Protein AF-A0A7W0CHZ2-F1 (afdb_monomer)

Solvent-accessible surface area (backbone atoms only — not comparable to full-atom values): 11638 Å² total; per-residue (Å²): 120,71,68,59,54,60,50,51,54,50,50,52,50,53,52,49,54,59,50,71,37,97,84,49,66,77,76,55,68,67,56,51,54,51,50,50,52,51,52,65,71,62,55,76,74,89,62,84,74,78,84,68,77,72,69,77,79,74,74,71,72,43,68,68,56,54,50,49,52,49,52,51,51,50,51,53,50,50,52,50,53,54,25,70,71,38,37,83,88,41,93,44,21,68,58,39,53,52,53,52,52,48,57,37,69,68,35,83,47,66,59,61,22,19,54,44,24,40,49,50,18,52,51,29,54,53,38,43,54,52,24,74,75,33,97,79,15,69,91,39,43,60,58,37,54,49,54,18,52,50,24,38,51,58,10,53,77,65,49,76,92,46,72,66,54,27,51,49,33,53,52,50,46,70,62,50,63,79,46,46,88,76,48,56,74,71,48,36,52,53,48,51,60,46,51,55,58,39,50,68,55,59,58,84,131

Nearest PDB structures (foldseek):
  4y5i-assembly1_B-2  TM=2.646E-01  e=1.449E-01  Homo sapiens
  6r6g-assembly1_AI  TM=3.485E-01  e=3.720E+00  Canis lupus familiaris
  7q83-assembly2_D  TM=3.547E-01  e=5.277E+00  Saccharomyces cerevisiae S288C
  4p3f-assembly1_A  TM=3.925E-01  e=7.120E+00  Homo sapiens
  2r17-assembly2_D  TM=3.240E-01  e=6.130E+00  Homo sapiens

Sequence (205 aa):
MRKRRAQEERLLAQLSELGAGPLGGDPDADFRARLRRQLMAARPETGDAPSAARAPVRRRASWLSQLATAGLAASMMLSAVLTYHSVPGDALYPLKRAAEDTLVRLSADPVDRAERELVSAQTRAEELNALLHSPTGGPHVSATLKDMAESTRSGISKLPRSAEIKKFAETQRNMIEPMLDQMDGDQQQQVYGYLDYIAELEAPQ

Organism: NCBI:txid1032476

InterPro domains:
  IPR043725 Domain of unknown function DUF5667 [PF18915] (86-177)

Foldseek 3Di:
DVVVVVVVVVVVVVVVVVCVDPVNDDPDPVVVVVVVVVVVVPDPPPDDDPCPPPPPPPCPVPVVVVVVVVVVVVVVVVLVVCLLPDAPPDPNVVVNVVVLVCLLVPPPDLLSNLVSLLVLLVVLLVSLVVLLVDPNSQVCNQVSLVSSLVSLCSNVVSDDQDPVLLVSLVVSCVSCVVCLVSDDPVSNVSVVVSNVVSVVSNDDD

Radius of gyration: 27.72 Å; Cα contacts (8 Å, |Δi|>4): 121; chains: 1; bounding box: 50×60×69 Å

Secondary structure (DSSP, 8-state):
-HHHHHHHHHHHHHHHHHHTSTT-PPPPHHHHHHHHHHHHHT---SS---------------HHHHHHHHHHHHHHHHHHHHHHT--TTSTTHHHHHHHHHHHHHH--SHHHHHHHHHHHHHHHHHHHHHHHTSTT-HHHHHHHHHHHHHHHHHHHTTS-S-HHHHHHHHHHHHHHGGGGGGS-HHHHHHHHHHHHHHHHHHS--

Mean predicted aligned error: 15.84 Å

pLDDT: mean 83.15, std 16.15, range [38.84, 98.31]

Structure (mmCIF, N/CA/C/O backbone):
data_AF-A0A7W0CHZ2-F1
#
_entry.id   AF-A0A7W0CHZ2-F1
#
loop_
_atom_site.group_PDB
_atom_site.id
_atom_site.type_symbol
_atom_site.label_atom_id
_atom_site.label_alt_id
_atom_site.label_comp_id
_atom_site.label_asym_id
_atom_site.label_entity_id
_atom_site.label_seq_id
_atom_site.pdbx_PDB_ins_code
_atom_site.Cartn_x
_atom_site.Cartn_y
_atom_site.Cartn_z
_atom_site.occupancy
_atom_site.B_iso_or_equiv
_atom_site.auth_seq_id
_atom_site.auth_comp_id
_atom_site.auth_asym_id
_atom_site.auth_atom_id
_atom_site.pdbx_PDB_model_num
ATOM 1 N N . MET A 1 1 ? 32.383 -23.853 -12.571 1.00 57.22 1 MET A N 1
ATOM 2 C CA . MET A 1 1 ? 32.395 -23.190 -13.900 1.00 57.22 1 MET A CA 1
ATOM 3 C C . MET A 1 1 ? 31.691 -23.966 -15.024 1.00 57.22 1 MET A C 1
ATOM 5 O O . MET A 1 1 ? 31.049 -23.320 -15.835 1.00 57.22 1 MET A O 1
ATOM 9 N N . ARG A 1 2 ? 31.726 -25.311 -15.089 1.00 60.09 2 ARG A N 1
ATOM 10 C CA . ARG A 1 2 ? 31.093 -26.088 -16.188 1.00 60.09 2 ARG A CA 1
ATOM 11 C C . ARG A 1 2 ? 29.555 -26.006 -16.273 1.00 60.09 2 ARG A C 1
ATOM 13 O O . ARG A 1 2 ? 29.018 -26.005 -17.370 1.00 60.09 2 ARG A O 1
ATOM 20 N N . LYS A 1 3 ? 28.849 -25.889 -15.139 1.00 64.00 3 LYS A N 1
ATOM 21 C CA . LYS A 1 3 ? 27.370 -25.843 -15.101 1.00 64.00 3 LYS A CA 1
ATOM 22 C C . LYS A 1 3 ? 26.768 -24.582 -15.740 1.00 64.00 3 LYS A C 1
ATOM 24 O O . LYS A 1 3 ? 25.712 -24.672 -16.344 1.00 64.00 3 LYS A O 1
ATOM 29 N N . ARG A 1 4 ? 27.459 -23.438 -15.645 1.00 67.56 4 ARG A N 1
ATOM 30 C CA . ARG A 1 4 ? 26.990 -22.145 -16.177 1.00 67.56 4 ARG A CA 1
ATOM 31 C C . ARG A 1 4 ? 26.984 -22.126 -17.710 1.00 67.56 4 ARG A C 1
ATOM 33 O O . ARG A 1 4 ? 25.986 -21.736 -18.294 1.00 67.56 4 ARG A O 1
ATOM 40 N N . ARG A 1 5 ? 28.031 -22.676 -18.341 1.00 71.69 5 ARG A N 1
ATOM 41 C CA . ARG A 1 5 ? 28.101 -22.837 -19.807 1.00 71.69 5 ARG A CA 1
ATOM 42 C C . ARG A 1 5 ? 26.989 -23.729 -20.354 1.00 71.69 5 ARG A C 1
ATOM 44 O O . ARG A 1 5 ? 26.332 -23.360 -21.312 1.00 71.69 5 ARG A O 1
ATOM 51 N N . ALA A 1 6 ? 26.713 -24.854 -19.693 1.00 73.50 6 ALA A N 1
ATOM 52 C CA . ALA A 1 6 ? 25.626 -25.747 -20.105 1.00 73.50 6 ALA A CA 1
ATOM 53 C C . ALA A 1 6 ? 24.234 -25.093 -19.978 1.00 73.50 6 ALA A C 1
ATOM 55 O O . ALA A 1 6 ? 23.300 -25.465 -20.682 1.00 73.50 6 ALA A O 1
ATOM 56 N N . GLN A 1 7 ? 24.083 -24.131 -19.065 1.00 70.81 7 GLN A N 1
ATOM 57 C CA . GLN A 1 7 ? 22.849 -23.369 -18.886 1.00 70.81 7 GLN A CA 1
ATOM 58 C C . GLN A 1 7 ? 22.704 -22.279 -19.960 1.00 70.81 7 GLN A C 1
ATOM 60 O O . GLN A 1 7 ? 21.621 -22.112 -20.510 1.00 70.81 7 GLN A O 1
ATOM 65 N N . GLU A 1 8 ? 23.803 -21.605 -20.309 1.00 73.69 8 GLU A N 1
ATOM 66 C CA . GLU A 1 8 ? 23.874 -20.641 -21.418 1.00 73.69 8 GLU A CA 1
ATOM 67 C C . GLU A 1 8 ? 23.582 -21.309 -22.769 1.00 73.69 8 GLU A C 1
ATOM 69 O O . GLU A 1 8 ? 22.777 -20.800 -23.542 1.00 73.69 8 GLU A O 1
ATOM 74 N N . GLU A 1 9 ? 24.144 -22.491 -23.029 1.00 80.62 9 GLU A N 1
ATOM 75 C CA . GLU A 1 9 ? 23.886 -23.258 -24.257 1.00 80.62 9 GLU A CA 1
ATOM 76 C C . GLU A 1 9 ? 22.412 -23.674 -24.384 1.00 80.62 9 GLU A C 1
ATOM 78 O O . GLU A 1 9 ? 21.836 -23.601 -25.469 1.00 80.62 9 GLU A O 1
ATOM 83 N N . ARG A 1 10 ? 21.764 -24.044 -23.271 1.00 76.25 10 ARG A N 1
ATOM 84 C CA . ARG A 1 10 ? 20.328 -24.372 -23.250 1.00 76.25 10 ARG A CA 1
ATOM 85 C C . ARG A 1 10 ? 19.442 -23.153 -23.490 1.00 76.25 10 ARG A C 1
ATOM 87 O O . ARG A 1 10 ? 18.455 -23.264 -24.209 1.00 76.25 10 ARG A O 1
ATOM 94 N N . LEU A 1 11 ? 19.801 -22.004 -22.919 1.00 77.81 11 LEU A N 1
ATOM 95 C CA . LEU A 1 11 ? 19.084 -20.749 -23.150 1.00 77.81 11 LEU A CA 1
ATOM 96 C C . LEU A 1 11 ? 19.210 -20.299 -24.609 1.00 77.81 11 LEU A C 1
ATOM 98 O O . LEU A 1 11 ? 18.218 -19.902 -25.212 1.00 77.81 11 LEU A O 1
ATOM 102 N N . LEU A 1 12 ? 20.398 -20.417 -25.205 1.00 79.19 12 LEU A N 1
ATOM 103 C CA . LEU A 1 12 ? 20.618 -20.103 -26.619 1.00 79.19 12 LEU A CA 1
ATOM 104 C C . LEU A 1 12 ? 19.832 -21.038 -27.548 1.00 79.19 12 LEU A C 1
ATOM 106 O O . LEU A 1 12 ? 19.260 -20.573 -28.535 1.00 79.19 12 LEU A O 1
ATOM 110 N N . ALA A 1 13 ? 19.741 -22.3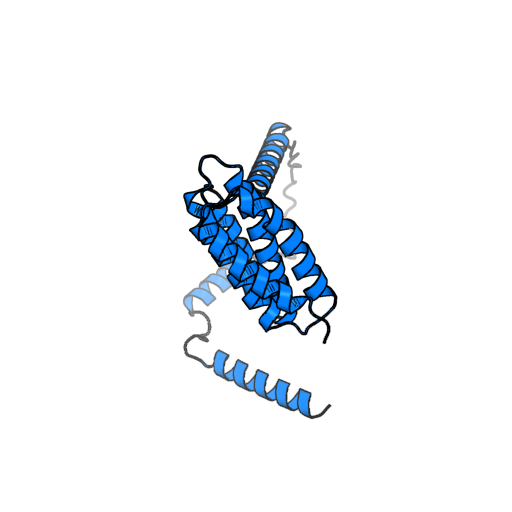27 -27.213 1.00 77.31 13 ALA A N 1
ATOM 111 C CA . ALA A 1 13 ? 18.906 -23.276 -27.944 1.00 77.31 13 ALA A CA 1
ATOM 112 C C . ALA A 1 13 ? 17.410 -22.911 -27.864 1.00 77.31 13 ALA A C 1
ATOM 114 O O . ALA A 1 13 ? 16.748 -22.847 -28.896 1.00 77.31 13 ALA A O 1
ATOM 115 N N . GLN A 1 14 ? 16.902 -22.570 -26.673 1.00 72.62 14 GLN A N 1
ATOM 116 C CA . GLN A 1 14 ? 15.510 -22.130 -26.494 1.00 72.62 14 GLN A CA 1
ATOM 117 C C . GLN A 1 14 ? 15.197 -20.816 -27.221 1.00 72.62 14 GLN A C 1
ATOM 119 O O . GLN A 1 14 ? 14.127 -20.675 -27.810 1.00 72.62 14 GLN A O 1
ATOM 124 N N . LEU A 1 15 ? 16.121 -19.851 -27.217 1.00 73.94 15 LEU A N 1
ATOM 125 C CA . LEU A 1 15 ? 15.953 -18.594 -27.956 1.00 73.94 15 LEU A CA 1
ATOM 126 C C . LEU A 1 15 ? 15.932 -18.822 -29.473 1.00 73.94 15 LEU A C 1
ATOM 128 O O . LEU A 1 15 ? 15.194 -18.146 -30.187 1.00 73.94 15 LEU A O 1
ATOM 132 N N . SER A 1 16 ? 16.703 -19.797 -29.957 1.00 70.25 16 SER A N 1
ATOM 133 C CA . SER A 1 16 ? 16.731 -20.179 -31.373 1.00 70.25 16 SER A CA 1
ATOM 134 C C . SER A 1 16 ? 15.432 -20.870 -31.804 1.00 70.25 16 SER A C 1
ATOM 136 O O . SER A 1 16 ? 14.924 -20.585 -32.885 1.00 70.25 16 SER A O 1
ATOM 138 N N . GLU A 1 17 ? 14.848 -21.715 -30.947 1.00 65.81 17 GLU A N 1
ATOM 139 C CA . GLU A 1 17 ? 13.519 -22.306 -31.172 1.00 65.81 17 GLU A CA 1
ATOM 140 C C . GLU A 1 17 ? 12.404 -21.253 -31.180 1.00 65.81 17 GLU A C 1
ATOM 142 O O . GLU A 1 17 ? 11.508 -21.310 -32.021 1.00 65.81 17 GLU A O 1
ATOM 147 N N . LEU A 1 18 ? 12.478 -20.252 -30.296 1.00 64.19 18 LEU A N 1
ATOM 148 C CA . LEU A 1 18 ? 11.526 -19.136 -30.273 1.00 64.19 18 LEU A CA 1
ATOM 149 C C . LEU A 1 18 ? 11.639 -18.251 -31.523 1.00 64.19 18 LEU A C 1
ATOM 151 O O . LEU A 1 18 ? 10.620 -17.812 -32.053 1.00 64.19 18 LEU A O 1
ATOM 155 N N . GLY A 1 19 ? 12.859 -18.023 -32.019 1.00 62.66 19 GLY A N 1
ATOM 156 C CA . GLY A 1 19 ? 13.104 -17.298 -33.269 1.00 62.66 19 GLY A CA 1
ATOM 157 C C . GLY A 1 19 ? 12.661 -18.059 -34.524 1.00 62.66 19 GLY A C 1
ATOM 158 O O . GLY A 1 19 ? 12.336 -17.432 -35.526 1.00 62.66 19 GLY A O 1
ATOM 159 N N . ALA A 1 20 ? 12.606 -19.392 -34.462 1.00 59.62 20 ALA A N 1
ATOM 160 C CA . ALA A 1 20 ? 12.161 -20.260 -35.555 1.00 59.62 20 ALA A CA 1
ATOM 161 C C . ALA A 1 20 ? 10.636 -20.504 -35.578 1.00 59.62 20 ALA A C 1
ATOM 163 O O . ALA A 1 20 ? 10.132 -21.180 -36.477 1.00 59.62 20 ALA A O 1
ATOM 164 N N . GLY A 1 21 ? 9.893 -19.974 -34.599 1.00 55.38 21 GLY A N 1
ATOM 165 C CA . GLY A 1 21 ? 8.436 -20.069 -34.555 1.00 55.38 21 GLY A CA 1
ATOM 166 C C . GLY A 1 21 ? 7.739 -19.199 -35.618 1.00 55.38 21 GLY A C 1
ATOM 167 O O . GLY A 1 21 ? 8.340 -18.265 -36.148 1.00 55.38 21 GLY A O 1
ATOM 168 N N . PRO A 1 22 ? 6.436 -19.415 -35.894 1.00 50.41 22 PRO A N 1
ATOM 169 C CA . PRO A 1 22 ? 5.676 -18.714 -36.947 1.00 50.41 22 PRO A CA 1
ATOM 170 C C . PRO A 1 22 ? 5.541 -17.190 -36.760 1.00 50.41 22 PRO A C 1
ATOM 172 O O . PRO A 1 22 ? 4.965 -16.510 -37.603 1.00 50.41 22 PRO A O 1
ATOM 175 N N . LEU A 1 23 ? 6.039 -16.661 -35.641 1.00 55.75 23 LEU A N 1
ATOM 176 C CA . LEU A 1 23 ? 6.065 -15.241 -35.294 1.00 55.75 23 LEU A CA 1
ATOM 177 C C . LEU A 1 23 ? 7.413 -14.572 -35.641 1.00 55.75 23 LEU A C 1
ATOM 179 O O . LEU A 1 23 ? 7.530 -13.356 -35.523 1.00 55.75 23 LEU A O 1
ATOM 183 N N . GLY A 1 24 ? 8.412 -15.348 -36.081 1.00 55.00 24 GLY A N 1
ATOM 184 C CA . GLY A 1 24 ? 9.750 -14.908 -36.494 1.00 55.00 24 GLY A CA 1
ATOM 185 C C . GLY A 1 24 ? 9.912 -14.790 -38.012 1.00 55.00 24 GLY A C 1
ATOM 186 O O . GLY A 1 24 ? 10.906 -15.244 -38.572 1.00 55.00 24 GLY A O 1
ATOM 187 N N . GLY A 1 25 ? 8.918 -14.228 -38.701 1.00 62.56 25 GLY A N 1
ATOM 188 C CA . GLY A 1 25 ? 9.030 -13.911 -40.125 1.00 62.56 25 GLY A CA 1
ATOM 189 C C . GLY A 1 25 ? 9.848 -12.638 -40.339 1.00 62.56 25 GLY A C 1
ATOM 190 O O . GLY A 1 25 ? 9.591 -11.621 -39.695 1.00 62.56 25 GLY A O 1
ATOM 191 N N . ASP A 1 26 ? 10.815 -12.682 -41.257 1.00 67.19 26 ASP A N 1
ATOM 192 C CA . ASP A 1 26 ? 11.492 -11.480 -41.754 1.00 67.19 26 ASP A CA 1
ATOM 193 C C . ASP A 1 26 ? 10.414 -10.474 -42.221 1.00 67.19 26 ASP A C 1
ATOM 195 O O . ASP A 1 26 ? 9.442 -10.905 -42.854 1.00 67.19 26 ASP A O 1
ATOM 199 N N . PRO A 1 27 ? 10.511 -9.163 -41.913 1.00 73.69 27 PRO A N 1
ATOM 200 C CA . PRO A 1 27 ? 9.451 -8.210 -42.224 1.00 73.69 27 PRO A CA 1
ATOM 201 C C . PRO A 1 27 ? 9.029 -8.296 -43.687 1.00 73.69 27 PRO A C 1
ATOM 203 O O . PRO A 1 27 ? 9.875 -8.511 -44.559 1.00 73.69 27 PRO A O 1
ATOM 206 N N . ASP A 1 28 ? 7.739 -8.108 -43.959 1.00 78.94 28 ASP A N 1
ATOM 207 C CA . ASP A 1 28 ? 7.182 -8.218 -45.308 1.00 78.94 28 ASP A CA 1
ATOM 208 C C . ASP A 1 28 ? 7.998 -7.412 -46.344 1.00 78.94 28 ASP A C 1
ATOM 210 O O . ASP A 1 28 ? 8.531 -6.331 -46.060 1.00 78.94 28 ASP A O 1
ATOM 214 N N . ALA A 1 29 ? 8.123 -7.949 -47.559 1.00 80.12 29 ALA A N 1
ATOM 215 C CA . ALA A 1 29 ? 8.970 -7.396 -48.612 1.00 80.12 29 ALA A CA 1
ATOM 216 C C . ALA A 1 29 ? 8.602 -5.945 -48.945 1.00 80.12 29 ALA A C 1
ATOM 218 O O . ALA A 1 29 ? 9.494 -5.112 -49.139 1.00 80.12 29 ALA A O 1
ATOM 219 N N . ASP A 1 30 ? 7.311 -5.616 -48.908 1.00 75.38 30 ASP A N 1
ATOM 220 C CA . ASP A 1 30 ? 6.829 -4.259 -49.141 1.00 75.38 30 ASP A CA 1
ATOM 221 C C . ASP A 1 30 ? 7.202 -3.308 -48.003 1.00 75.38 30 ASP A C 1
ATOM 223 O O . ASP A 1 30 ? 7.542 -2.143 -48.238 1.00 75.38 30 ASP A O 1
ATOM 227 N N . PHE A 1 31 ? 7.189 -3.793 -46.759 1.00 77.75 31 PHE A N 1
ATOM 228 C CA . PHE A 1 31 ? 7.672 -3.030 -45.614 1.00 77.75 31 PHE A CA 1
ATOM 229 C C . PHE A 1 31 ? 9.169 -2.740 -45.745 1.00 77.75 31 PHE A C 1
ATOM 231 O O . PHE A 1 31 ? 9.578 -1.583 -45.627 1.00 77.75 31 PHE A O 1
ATOM 238 N N . ARG A 1 32 ? 9.979 -3.749 -46.091 1.00 86.88 32 ARG A N 1
ATOM 239 C CA . ARG A 1 32 ? 11.420 -3.571 -46.338 1.00 86.88 32 ARG A CA 1
ATOM 240 C C . ARG A 1 32 ? 11.683 -2.593 -47.485 1.00 86.88 32 ARG A C 1
ATOM 242 O O . ARG A 1 32 ? 12.561 -1.740 -47.370 1.00 86.88 32 ARG A O 1
ATOM 249 N N . ALA A 1 33 ? 10.903 -2.653 -48.564 1.00 85.44 33 ALA A N 1
ATOM 250 C CA . ALA A 1 33 ? 11.021 -1.733 -49.695 1.00 85.44 33 ALA A CA 1
ATOM 251 C C . ALA A 1 33 ? 10.641 -0.287 -49.326 1.00 85.44 33 ALA A C 1
ATOM 253 O O . ALA A 1 33 ? 11.291 0.665 -49.772 1.00 85.44 33 ALA A O 1
ATOM 254 N N . ARG A 1 34 ? 9.608 -0.093 -48.494 1.00 87.12 34 ARG A N 1
ATOM 255 C CA . ARG A 1 34 ? 9.238 1.225 -47.945 1.00 87.12 34 ARG A CA 1
ATOM 256 C C . ARG A 1 34 ? 10.322 1.775 -47.020 1.00 87.12 34 ARG A C 1
ATOM 258 O O . ARG A 1 34 ? 10.738 2.916 -47.205 1.00 87.12 34 ARG A O 1
ATOM 265 N N . LEU A 1 35 ? 10.823 0.961 -46.094 1.00 81.38 35 LEU A N 1
ATOM 266 C CA . LEU A 1 35 ? 11.870 1.357 -45.153 1.00 81.38 35 LEU A CA 1
ATOM 267 C C . LEU A 1 35 ? 13.178 1.685 -45.877 1.00 81.38 35 LEU A C 1
ATOM 269 O O . LEU A 1 35 ? 13.799 2.705 -45.599 1.00 81.38 35 LEU A O 1
ATOM 273 N N . ARG A 1 36 ? 13.564 0.882 -46.875 1.00 85.88 36 ARG A N 1
ATOM 274 C CA . ARG A 1 36 ? 14.738 1.159 -47.710 1.00 85.88 36 ARG A CA 1
ATOM 275 C C . ARG A 1 36 ? 14.603 2.491 -48.441 1.00 85.88 36 ARG A C 1
ATOM 277 O O . ARG A 1 36 ? 15.564 3.249 -48.469 1.00 85.88 36 ARG A O 1
ATOM 284 N N . ARG A 1 37 ? 13.424 2.809 -48.991 1.00 88.50 37 ARG A N 1
ATOM 285 C CA . ARG A 1 37 ? 13.170 4.127 -49.600 1.00 88.50 37 ARG A CA 1
ATOM 286 C C . ARG A 1 37 ? 13.288 5.255 -48.584 1.00 88.50 37 ARG A C 1
ATOM 288 O O . ARG A 1 37 ? 13.928 6.250 -48.891 1.00 88.50 37 ARG A O 1
ATOM 295 N N . GLN A 1 38 ? 12.726 5.094 -47.388 1.00 79.88 38 GLN A N 1
ATOM 296 C CA . GLN A 1 38 ? 12.818 6.106 -46.332 1.00 79.88 38 GLN A CA 1
ATOM 297 C C . GLN A 1 38 ? 14.259 6.319 -45.861 1.00 79.88 38 GLN A C 1
ATOM 299 O O . GLN A 1 38 ? 14.677 7.460 -45.732 1.00 79.88 38 GLN A O 1
ATOM 304 N N . LEU A 1 39 ? 15.041 5.255 -45.675 1.00 80.00 39 LEU A N 1
ATOM 305 C CA . LEU A 1 39 ? 16.442 5.347 -45.252 1.00 80.00 39 LEU A CA 1
ATOM 306 C C . LEU A 1 39 ? 17.354 5.905 -46.349 1.00 80.00 39 LEU A C 1
ATOM 308 O O . LEU A 1 39 ? 18.266 6.669 -46.052 1.00 80.00 39 LEU A O 1
ATOM 312 N N . MET A 1 40 ? 17.095 5.564 -47.614 1.00 80.75 40 MET A N 1
ATOM 313 C CA . MET A 1 40 ? 17.824 6.141 -48.748 1.00 80.75 40 MET A CA 1
ATOM 314 C C . MET A 1 40 ? 17.452 7.611 -48.972 1.00 80.75 40 MET A C 1
ATOM 316 O O . MET A 1 40 ? 18.322 8.400 -49.315 1.00 80.75 40 MET A O 1
ATOM 320 N N . ALA A 1 41 ? 16.194 7.993 -48.728 1.00 75.56 41 ALA A N 1
ATOM 321 C CA . ALA A 1 41 ? 15.752 9.388 -48.759 1.00 75.56 41 ALA A CA 1
ATOM 322 C C . ALA A 1 41 ? 16.249 10.198 -47.549 1.00 75.56 41 ALA A C 1
ATOM 324 O O . ALA A 1 41 ? 16.442 11.403 -47.654 1.00 75.56 41 ALA A O 1
ATOM 325 N N . ALA A 1 42 ? 16.457 9.541 -46.407 1.00 63.91 42 ALA A N 1
ATOM 326 C CA . ALA A 1 42 ? 16.941 10.146 -45.171 1.00 63.91 42 ALA A CA 1
ATOM 327 C C . ALA A 1 42 ? 18.468 10.094 -45.029 1.00 63.91 42 ALA A C 1
ATOM 329 O O . ALA A 1 42 ? 18.975 10.351 -43.936 1.00 63.91 42 ALA A O 1
ATOM 330 N N . ARG A 1 43 ? 19.214 9.764 -46.093 1.00 55.59 43 ARG A N 1
ATOM 331 C CA . ARG A 1 43 ? 20.673 9.833 -46.049 1.00 55.59 43 ARG A CA 1
ATOM 332 C C . ARG A 1 43 ? 21.070 11.289 -45.7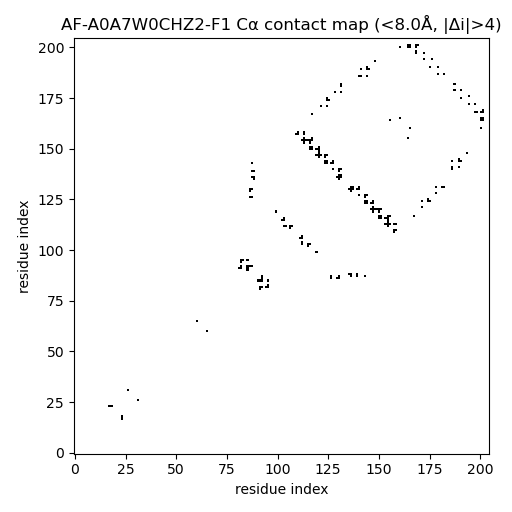67 1.00 55.59 43 ARG A C 1
ATOM 334 O O . ARG A 1 43 ? 20.756 12.154 -46.582 1.00 55.59 43 ARG A O 1
ATOM 341 N N . PRO A 1 44 ? 21.746 11.596 -44.645 1.00 52.72 44 PRO A N 1
ATOM 342 C CA . PRO A 1 44 ? 22.401 12.882 -44.533 1.00 52.72 44 PRO A CA 1
ATOM 343 C C . PRO A 1 44 ? 23.519 12.881 -45.573 1.00 52.72 44 PRO A C 1
ATOM 345 O O . PRO A 1 44 ? 24.422 12.044 -45.527 1.00 52.72 44 PRO A O 1
ATOM 348 N N . GLU A 1 45 ? 23.422 13.789 -46.536 1.00 48.25 45 GLU A N 1
ATOM 349 C CA . GLU A 1 45 ? 24.532 14.165 -47.400 1.00 48.25 45 GLU A CA 1
ATOM 350 C C . GLU A 1 45 ? 25.711 14.569 -46.498 1.00 48.25 45 GLU A C 1
ATOM 352 O O . GLU A 1 45 ? 25.779 15.676 -45.964 1.00 48.25 45 GLU A O 1
ATOM 357 N N . THR A 1 46 ? 26.646 13.649 -46.267 1.00 53.84 46 THR A N 1
ATOM 358 C CA . THR A 1 46 ? 28.014 14.004 -45.895 1.00 53.84 46 THR A CA 1
ATOM 359 C C . THR A 1 46 ? 28.672 14.554 -47.153 1.00 53.84 46 THR A C 1
ATOM 361 O O . THR A 1 46 ? 29.343 13.822 -47.877 1.00 53.84 46 THR A O 1
ATOM 364 N N . GLY A 1 47 ? 28.399 15.822 -47.442 1.00 43.53 47 GLY A N 1
ATOM 365 C CA . GLY A 1 47 ? 28.907 16.536 -48.607 1.00 43.53 47 GLY A CA 1
ATOM 366 C C . GLY A 1 47 ? 28.167 17.856 -48.781 1.00 43.53 47 GLY A C 1
ATOM 367 O O . GLY A 1 47 ? 26.990 17.845 -49.115 1.00 43.53 47 GLY A O 1
ATOM 368 N N . ASP A 1 48 ? 28.859 18.956 -48.475 1.00 49.06 48 ASP A N 1
ATOM 369 C CA . ASP A 1 48 ? 28.514 20.362 -48.729 1.00 49.06 48 ASP A CA 1
ATOM 370 C C . ASP A 1 48 ? 27.033 20.681 -48.983 1.00 49.06 48 ASP A C 1
ATOM 372 O O . ASP A 1 48 ? 26.536 20.712 -50.111 1.00 49.06 48 ASP A O 1
ATOM 376 N N . ALA A 1 49 ? 26.331 21.030 -47.904 1.00 41.50 49 ALA A N 1
ATOM 377 C CA . ALA A 1 49 ? 25.082 21.757 -48.036 1.00 41.50 49 ALA A CA 1
ATOM 378 C C . ALA A 1 49 ? 25.373 23.126 -48.683 1.00 41.50 49 ALA A C 1
ATOM 380 O O . ALA A 1 49 ? 26.295 23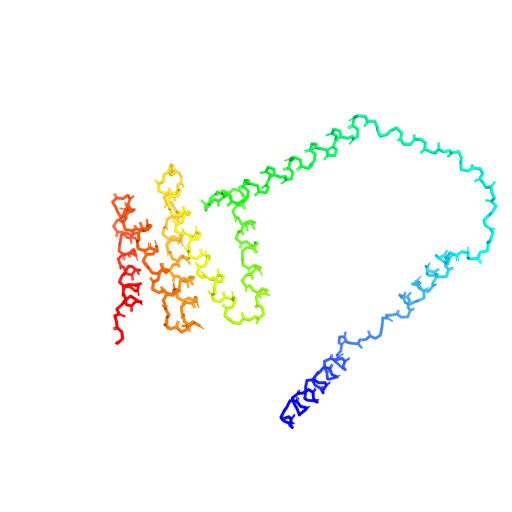.817 -48.231 1.00 41.50 49 ALA A O 1
ATOM 381 N N . PRO A 1 50 ? 24.579 23.585 -49.671 1.00 38.84 50 PRO A N 1
ATOM 382 C CA . PRO A 1 50 ? 24.612 24.986 -50.048 1.00 38.84 50 PRO A CA 1
ATOM 383 C C . PRO A 1 50 ? 24.376 25.795 -48.777 1.00 38.84 50 PRO A C 1
ATOM 385 O O . PRO A 1 50 ? 23.468 25.490 -47.996 1.00 38.84 50 PRO A O 1
ATOM 388 N N . SER A 1 51 ? 25.217 26.805 -48.564 1.00 47.22 51 SER A N 1
ATOM 389 C CA . SER A 1 51 ? 25.016 27.840 -47.557 1.00 47.22 51 SER A CA 1
ATOM 390 C C . SER A 1 51 ? 23.727 28.594 -47.894 1.00 47.22 51 SER A C 1
ATOM 392 O O . SER A 1 51 ? 23.729 29.715 -48.393 1.00 47.22 51 SER A O 1
ATOM 394 N N . ALA A 1 52 ? 22.582 27.959 -47.642 1.00 45.16 52 ALA A N 1
ATOM 395 C CA . ALA A 1 52 ? 21.385 28.660 -47.268 1.00 45.16 52 ALA A CA 1
ATOM 396 C C . ALA A 1 52 ? 21.791 29.343 -45.977 1.00 45.16 52 ALA A C 1
ATOM 398 O O . ALA A 1 52 ? 21.923 28.686 -44.940 1.00 45.16 52 ALA A O 1
ATOM 399 N N . ALA A 1 53 ? 22.088 30.637 -46.081 1.00 48.94 53 ALA A N 1
ATOM 400 C CA . ALA A 1 53 ? 22.215 31.514 -44.944 1.00 48.94 53 ALA A CA 1
ATOM 401 C C . ALA A 1 53 ? 21.077 31.149 -43.991 1.00 48.94 53 ALA A C 1
ATOM 403 O O . ALA A 1 53 ? 19.910 31.459 -44.240 1.00 48.94 53 ALA A O 1
ATOM 404 N N . ARG A 1 54 ? 21.408 30.404 -42.929 1.00 45.72 54 ARG A N 1
ATOM 405 C CA . ARG A 1 54 ? 20.514 30.215 -41.803 1.00 45.72 54 ARG A CA 1
ATOM 406 C C . ARG A 1 54 ? 20.386 31.616 -41.253 1.00 45.72 54 ARG A C 1
ATOM 408 O O . ARG A 1 54 ? 21.215 32.050 -40.456 1.00 45.72 54 ARG A O 1
ATOM 415 N N . ALA A 1 55 ? 19.363 32.335 -41.710 1.00 49.25 55 ALA A N 1
ATOM 416 C CA . ALA A 1 55 ? 18.811 33.412 -40.927 1.00 49.25 55 ALA A CA 1
ATOM 417 C C . ALA A 1 55 ? 18.679 32.812 -39.525 1.00 49.25 55 ALA A C 1
ATOM 419 O O . ALA A 1 55 ? 18.070 31.741 -39.394 1.00 49.25 55 ALA A O 1
ATOM 420 N N . PRO A 1 56 ? 19.347 33.378 -38.505 1.00 44.78 56 PRO A N 1
ATOM 421 C CA . PRO A 1 56 ? 19.244 32.829 -37.176 1.00 44.78 56 PRO A CA 1
ATOM 422 C C . PRO A 1 56 ? 17.760 32.877 -36.860 1.00 44.78 56 PRO A C 1
ATOM 424 O O . PRO A 1 56 ? 17.188 33.963 -36.734 1.00 44.78 56 PRO A O 1
ATOM 427 N N . VAL A 1 57 ? 17.117 31.710 -36.778 1.00 51.00 57 VAL A N 1
ATOM 428 C CA . VAL A 1 57 ? 15.807 31.609 -36.156 1.00 51.00 57 VAL A CA 1
ATOM 429 C C . VAL A 1 57 ? 16.103 31.949 -34.711 1.00 51.00 57 VAL A C 1
ATOM 431 O O . VAL A 1 57 ? 16.428 31.084 -33.899 1.00 51.00 57 VAL A O 1
ATOM 434 N N . ARG A 1 58 ? 16.089 33.250 -34.411 1.00 50.78 58 ARG A N 1
ATOM 435 C CA . ARG A 1 58 ? 16.015 33.769 -33.065 1.00 50.78 58 ARG A CA 1
ATOM 436 C C . ARG A 1 58 ? 14.694 33.222 -32.570 1.00 50.78 58 ARG A C 1
ATOM 438 O O . ARG A 1 58 ? 13.657 33.862 -32.718 1.00 50.78 58 ARG A O 1
ATOM 445 N N . ARG A 1 59 ? 14.725 32.011 -32.011 1.00 54.72 59 ARG A N 1
ATOM 446 C CA . ARG A 1 59 ? 13.699 31.546 -31.098 1.00 54.72 59 ARG A CA 1
ATOM 447 C C . ARG A 1 59 ? 13.815 32.496 -29.920 1.00 54.72 59 ARG A C 1
ATOM 449 O O . ARG A 1 59 ? 14.481 32.213 -28.932 1.00 54.72 59 ARG A O 1
AT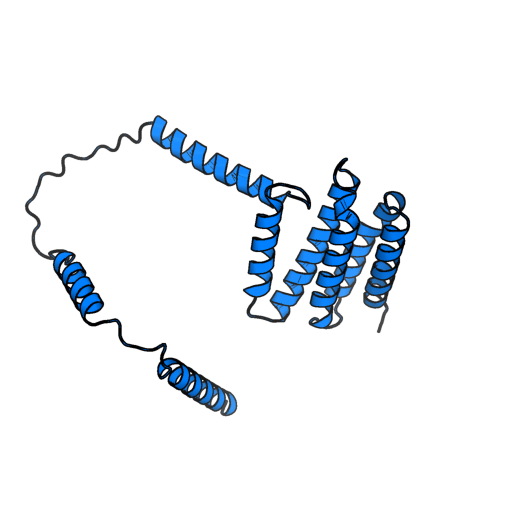OM 456 N N . ARG A 1 60 ? 13.202 33.673 -30.057 1.00 53.12 60 ARG A N 1
ATOM 457 C CA . ARG A 1 60 ? 12.641 34.374 -28.920 1.00 53.12 60 ARG A CA 1
ATOM 458 C C . ARG A 1 60 ? 11.653 33.358 -28.381 1.00 53.12 60 ARG A C 1
ATOM 460 O O . ARG A 1 60 ? 10.541 33.268 -28.890 1.00 53.12 60 ARG A O 1
ATOM 467 N N . ALA A 1 61 ? 12.124 32.491 -27.483 1.00 56.66 61 ALA A N 1
ATOM 468 C CA . ALA A 1 61 ? 11.252 31.702 -26.645 1.00 56.66 61 ALA A CA 1
ATOM 469 C C . ALA A 1 61 ? 10.384 32.756 -25.979 1.00 56.66 61 ALA A C 1
ATOM 471 O O . ALA A 1 61 ? 10.842 33.513 -25.124 1.00 56.66 61 ALA A O 1
ATOM 472 N N . SER A 1 62 ? 9.193 32.940 -26.542 1.00 65.88 62 SER A N 1
ATOM 473 C CA . SER A 1 62 ? 8.254 33.914 -26.042 1.00 65.88 62 SER A CA 1
ATOM 474 C C . SER A 1 62 ? 8.027 33.510 -24.597 1.00 65.88 62 SER A C 1
ATOM 476 O O . SER A 1 62 ? 7.828 32.325 -24.327 1.00 65.88 62 SER A O 1
ATOM 478 N N . TRP A 1 63 ? 8.099 34.448 -23.667 1.00 69.44 63 TRP A N 1
ATOM 479 C CA . TRP A 1 63 ? 7.689 34.234 -22.282 1.00 69.44 63 TRP A CA 1
ATOM 480 C C . TRP A 1 63 ? 6.374 33.427 -22.192 1.00 69.44 63 TRP A C 1
ATOM 482 O O . TRP A 1 63 ? 6.271 32.525 -21.374 1.00 69.44 63 TRP A O 1
ATOM 492 N N . LEU A 1 64 ? 5.448 33.615 -23.144 1.00 68.62 64 LEU A N 1
ATOM 493 C CA . LEU A 1 64 ? 4.231 32.811 -23.327 1.00 68.62 64 LEU A CA 1
ATOM 494 C C . LEU A 1 64 ? 4.492 31.310 -23.568 1.00 68.62 64 LEU A C 1
ATOM 496 O O . LEU A 1 64 ? 3.793 30.473 -23.014 1.00 68.62 64 LEU A O 1
ATOM 500 N N . SER A 1 65 ? 5.499 30.947 -24.367 1.00 72.94 65 SER A N 1
ATOM 501 C CA . SER A 1 65 ? 5.898 29.546 -24.596 1.00 72.94 65 SER A CA 1
ATOM 502 C C . SER A 1 65 ? 6.576 28.918 -23.376 1.00 72.94 65 SER A C 1
ATOM 504 O O . SER A 1 65 ? 6.343 27.751 -23.086 1.00 72.94 65 SER A O 1
ATOM 506 N N . GLN A 1 66 ? 7.360 29.694 -22.620 1.00 74.81 66 GLN A N 1
ATOM 507 C CA . GLN A 1 66 ? 7.934 29.234 -21.352 1.00 74.81 66 GLN A CA 1
ATOM 508 C C . GLN A 1 66 ? 6.847 29.044 -20.286 1.00 74.81 66 GLN A C 1
ATOM 510 O O . GLN A 1 66 ? 6.861 28.035 -19.590 1.00 74.81 66 GLN A O 1
ATOM 515 N N . LEU A 1 67 ? 5.868 29.953 -20.219 1.00 79.38 67 LEU A N 1
ATOM 516 C CA . LEU A 1 67 ? 4.692 29.834 -19.355 1.00 79.38 67 LEU A CA 1
ATOM 517 C C . LEU A 1 67 ? 3.805 28.646 -19.745 1.00 79.38 67 LEU A C 1
ATOM 519 O O . LEU A 1 67 ? 3.326 27.945 -18.861 1.00 79.38 67 LEU A O 1
ATOM 523 N N . ALA A 1 68 ? 3.623 28.371 -21.040 1.00 80.69 68 ALA A N 1
ATOM 524 C CA . ALA A 1 68 ? 2.864 27.209 -21.505 1.00 80.69 68 ALA A CA 1
ATOM 525 C C . ALA A 1 68 ? 3.539 25.887 -21.104 1.00 80.69 68 ALA A C 1
ATOM 527 O O . ALA A 1 68 ? 2.885 25.004 -20.553 1.00 80.69 68 ALA A O 1
ATOM 528 N N . THR A 1 69 ? 4.854 25.761 -21.315 1.00 79.25 69 THR A N 1
ATOM 529 C CA . THR A 1 69 ? 5.610 24.572 -20.893 1.00 79.25 69 THR A CA 1
ATOM 530 C C . THR A 1 69 ? 5.640 24.432 -19.372 1.00 79.25 69 THR A C 1
ATOM 532 O O . THR A 1 69 ? 5.453 23.331 -18.864 1.00 79.25 69 THR A O 1
ATOM 535 N N . ALA A 1 70 ? 5.831 25.531 -18.634 1.00 81.19 70 ALA A N 1
ATOM 536 C CA . ALA A 1 70 ? 5.793 25.521 -17.173 1.00 81.19 70 ALA A CA 1
ATOM 537 C C . ALA A 1 70 ? 4.403 25.140 -16.642 1.00 81.19 70 ALA A C 1
ATOM 539 O O . ALA A 1 70 ? 4.307 24.338 -15.720 1.00 81.19 70 ALA A O 1
ATOM 540 N N . GLY A 1 71 ? 3.332 25.652 -17.254 1.00 82.31 71 GLY A N 1
ATOM 541 C CA . GLY A 1 71 ? 1.956 25.300 -16.910 1.00 82.31 71 GLY A CA 1
ATOM 542 C C . GLY A 1 71 ? 1.646 23.826 -17.170 1.00 82.31 71 GLY A C 1
ATOM 543 O O . GLY A 1 71 ? 1.013 23.182 -16.340 1.00 82.31 71 GLY A O 1
ATOM 544 N N . LEU A 1 72 ? 2.148 23.270 -18.275 1.00 85.12 72 LEU A N 1
ATOM 545 C CA . LEU A 1 72 ? 2.001 21.850 -18.592 1.00 85.12 72 LEU A CA 1
ATOM 546 C C . LEU A 1 72 ? 2.821 20.960 -17.645 1.00 85.12 72 LEU A C 1
ATOM 548 O O . LEU A 1 72 ? 2.327 19.944 -17.170 1.00 85.12 72 LEU A O 1
ATOM 552 N N . ALA A 1 73 ? 4.048 21.355 -17.306 1.00 77.38 73 ALA A N 1
ATOM 553 C CA . ALA A 1 73 ? 4.845 20.646 -16.307 1.00 77.38 73 ALA A CA 1
ATOM 554 C C . ALA A 1 73 ? 4.178 20.688 -14.921 1.00 77.38 73 ALA A C 1
ATOM 556 O O . ALA A 1 73 ? 4.096 19.664 -14.245 1.00 77.38 73 ALA A O 1
ATOM 557 N N . ALA A 1 74 ? 3.645 21.846 -14.522 1.00 76.75 74 ALA A N 1
ATOM 558 C CA . ALA A 1 74 ? 2.922 22.004 -13.267 1.00 76.75 74 ALA A CA 1
ATOM 559 C C . ALA A 1 74 ? 1.645 21.153 -13.235 1.00 76.75 74 ALA A C 1
ATOM 561 O O . ALA A 1 74 ? 1.393 20.494 -12.231 1.00 76.75 74 ALA A O 1
ATOM 562 N N . SER A 1 75 ? 0.868 21.102 -14.323 1.00 69.75 75 SER A N 1
ATOM 563 C CA . SER A 1 75 ? -0.342 20.272 -14.384 1.00 69.75 75 SER A CA 1
ATOM 564 C C . SER A 1 75 ? -0.024 18.776 -14.342 1.00 69.75 75 SER A C 1
ATOM 566 O O . SER A 1 75 ? -0.710 18.029 -13.642 1.00 69.75 75 SER A O 1
ATOM 568 N N . MET A 1 76 ? 1.046 18.334 -15.012 1.00 75.06 76 MET A N 1
ATOM 569 C CA . MET A 1 76 ? 1.539 16.957 -14.913 1.00 75.06 76 MET A CA 1
ATOM 570 C C . MET A 1 76 ? 1.985 16.621 -13.488 1.00 75.06 76 MET A C 1
ATOM 572 O O . MET A 1 76 ? 1.630 15.564 -12.971 1.00 75.06 76 MET A O 1
ATOM 576 N N . MET A 1 77 ? 2.714 17.526 -12.833 1.00 72.25 77 MET A N 1
ATOM 577 C CA . MET A 1 77 ? 3.181 17.332 -11.460 1.00 72.25 77 MET A CA 1
ATOM 578 C C . MET A 1 77 ? 2.010 17.269 -10.472 1.00 72.25 77 MET A C 1
ATOM 580 O O . MET A 1 77 ? 1.970 16.376 -9.630 1.00 72.25 77 MET A O 1
ATOM 584 N N . LEU A 1 78 ? 1.014 18.147 -10.624 1.00 66.44 78 LEU A N 1
ATOM 585 C CA . LEU A 1 78 ? -0.197 18.133 -9.802 1.00 66.44 78 LEU A CA 1
ATOM 586 C C . LEU A 1 78 ? -0.984 16.831 -9.991 1.00 66.44 78 LEU A C 1
ATOM 588 O O . LEU A 1 78 ? -1.395 16.211 -9.015 1.00 66.44 78 LEU A O 1
ATOM 592 N N . SER A 1 79 ? -1.131 16.382 -11.241 1.00 64.31 79 SER A N 1
ATOM 593 C CA . SER A 1 79 ? -1.804 15.120 -11.573 1.00 64.31 79 SER A CA 1
ATOM 594 C C . SER A 1 79 ? -1.076 13.914 -10.972 1.00 64.31 79 SER A C 1
ATOM 596 O O . SER A 1 79 ? -1.722 12.997 -10.469 1.00 64.31 79 SER A O 1
ATOM 598 N N . ALA A 1 80 ? 0.260 13.924 -10.968 1.00 66.44 80 ALA A N 1
ATOM 599 C CA . ALA A 1 80 ? 1.065 12.880 -10.340 1.00 66.44 80 ALA A CA 1
ATOM 600 C C . ALA A 1 80 ? 0.877 12.849 -8.814 1.00 66.44 80 ALA A C 1
ATOM 602 O O . ALA A 1 80 ? 0.677 11.775 -8.254 1.00 66.44 80 ALA A O 1
ATOM 603 N N . VAL A 1 81 ? 0.866 14.011 -8.150 1.00 67.88 81 VAL A N 1
ATOM 604 C CA . VAL A 1 81 ? 0.626 14.114 -6.697 1.00 67.88 81 VAL A CA 1
ATOM 605 C C . VAL A 1 81 ? -0.786 13.644 -6.331 1.00 67.88 81 VAL A C 1
ATOM 607 O O . VAL A 1 81 ? -0.948 12.855 -5.403 1.00 67.88 81 VAL A O 1
ATOM 610 N N . LEU A 1 82 ? -1.801 14.067 -7.090 1.00 70.88 82 LEU A N 1
ATOM 611 C CA . LEU A 1 82 ? -3.188 13.623 -6.912 1.00 70.88 82 LEU A CA 1
ATOM 612 C C . LEU A 1 82 ? -3.335 12.110 -7.120 1.00 70.88 82 LEU A C 1
ATOM 614 O O . LEU A 1 82 ? -4.052 11.452 -6.375 1.00 70.88 82 LEU A O 1
ATOM 618 N N . THR A 1 83 ? -2.626 11.542 -8.098 1.00 72.44 83 THR A N 1
ATOM 619 C CA . THR A 1 83 ? -2.611 10.088 -8.317 1.00 72.44 83 THR A CA 1
ATOM 620 C C . THR A 1 83 ? -1.937 9.366 -7.152 1.00 72.44 83 THR A C 1
ATOM 622 O O . THR A 1 83 ? -2.442 8.346 -6.695 1.00 72.44 83 THR A O 1
ATOM 625 N N . TYR A 1 84 ? -0.829 9.897 -6.630 1.00 74.44 84 TYR A N 1
ATOM 626 C CA . TYR A 1 84 ? -0.078 9.276 -5.538 1.00 74.44 84 TYR A CA 1
ATOM 627 C C . TYR A 1 84 ? -0.902 9.160 -4.247 1.00 74.44 84 TYR A C 1
ATOM 629 O O . TYR A 1 84 ? -0.915 8.105 -3.614 1.00 74.44 84 TYR A O 1
ATOM 637 N N . HIS A 1 85 ? -1.643 10.214 -3.898 1.00 82.88 85 HIS A N 1
ATOM 638 C CA . HIS A 1 85 ? -2.502 10.239 -2.709 1.00 82.88 85 HIS A CA 1
ATOM 639 C C . HIS A 1 85 ? -3.907 9.677 -2.929 1.00 82.88 85 HIS A C 1
ATOM 641 O O . HIS A 1 85 ? -4.693 9.662 -1.987 1.00 82.88 85 HIS A O 1
ATOM 647 N N . SER A 1 86 ? -4.228 9.217 -4.141 1.00 90.12 86 SER A N 1
ATOM 648 C CA . SER A 1 86 ? -5.549 8.657 -4.407 1.00 90.12 86 SER A CA 1
ATOM 649 C C . SER A 1 86 ? -5.797 7.391 -3.585 1.00 90.12 86 SER A C 1
ATOM 651 O O . SER A 1 86 ? -4.902 6.552 -3.410 1.00 90.12 86 SER A O 1
ATOM 653 N N . VAL A 1 87 ? -7.023 7.272 -3.088 1.00 94.38 87 VAL A N 1
ATOM 654 C CA . VAL A 1 87 ? -7.539 6.139 -2.313 1.00 94.38 87 VAL A CA 1
ATOM 655 C C . VAL A 1 87 ? -8.678 5.464 -3.082 1.00 94.38 87 VAL A C 1
ATOM 657 O O . VAL A 1 87 ? -9.216 6.051 -4.027 1.00 94.38 87 VAL A O 1
ATOM 660 N N . PRO A 1 88 ? -9.074 4.232 -2.723 1.00 95.19 88 PRO A N 1
ATOM 661 C CA . PRO A 1 88 ? -10.236 3.590 -3.325 1.00 95.19 88 PRO A CA 1
ATOM 662 C C . PRO A 1 88 ? -11.465 4.506 -3.383 1.00 95.19 88 PRO A C 1
ATOM 664 O O . PRO A 1 88 ? -11.857 5.099 -2.381 1.00 95.19 88 PRO A O 1
ATOM 667 N N . GLY A 1 89 ? -12.063 4.607 -4.572 1.00 92.25 89 GLY A N 1
ATOM 668 C CA . GLY A 1 89 ? -13.184 5.511 -4.856 1.00 92.25 89 GLY A CA 1
ATOM 669 C C . GLY A 1 89 ? -12.782 6.791 -5.597 1.00 92.25 89 GLY A C 1
ATOM 670 O O . GLY A 1 89 ? -13.617 7.375 -6.288 1.00 92.25 89 GLY A O 1
ATOM 671 N N . ASP A 1 90 ? -11.507 7.183 -5.556 1.00 91.94 90 ASP A N 1
ATOM 672 C CA . ASP A 1 90 ? -11.017 8.342 -6.302 1.00 91.94 90 ASP A CA 1
ATOM 673 C C . ASP A 1 90 ? -10.876 8.053 -7.802 1.00 91.94 90 ASP A C 1
ATOM 675 O O . ASP A 1 90 ? -10.483 6.964 -8.229 1.00 91.94 90 ASP A O 1
ATOM 679 N N . ALA A 1 91 ? -11.098 9.078 -8.631 1.00 90.62 91 ALA A N 1
ATOM 680 C CA . ALA A 1 91 ? -11.042 8.961 -10.092 1.00 90.62 91 ALA A CA 1
ATOM 681 C C . ALA A 1 91 ? -9.679 8.475 -10.628 1.00 90.62 91 ALA A C 1
ATOM 683 O O . ALA A 1 91 ? -9.623 7.808 -11.661 1.00 90.62 91 ALA A O 1
ATOM 684 N N . LEU A 1 92 ? -8.581 8.807 -9.939 1.00 91.81 92 LEU A N 1
ATOM 685 C CA . LEU A 1 92 ? -7.215 8.439 -10.340 1.00 91.81 92 LEU A CA 1
ATOM 686 C C . LEU A 1 92 ? -6.705 7.158 -9.666 1.00 91.81 92 LEU A C 1
ATOM 688 O O . LEU A 1 92 ? -5.631 6.671 -10.019 1.00 91.81 92 LEU A O 1
ATOM 692 N N . TYR A 1 93 ? -7.474 6.570 -8.751 1.00 92.44 93 TYR A N 1
ATOM 693 C CA . TYR A 1 93 ? -7.061 5.368 -8.032 1.00 92.44 93 TYR A CA 1
ATOM 694 C C . TYR A 1 93 ? -6.812 4.149 -8.937 1.00 92.44 93 TYR A C 1
ATOM 696 O O . TYR A 1 93 ? -5.796 3.474 -8.752 1.00 92.44 93 TYR A O 1
ATOM 704 N N . PRO A 1 94 ? -7.625 3.874 -9.979 1.00 93.50 94 PRO A N 1
ATOM 705 C CA . PRO A 1 94 ? -7.318 2.792 -10.916 1.00 93.50 94 PRO A CA 1
ATOM 706 C C . PRO A 1 94 ? -5.956 2.959 -11.604 1.00 93.50 94 PRO A C 1
ATOM 708 O O . PRO A 1 94 ? -5.267 1.972 -11.860 1.00 93.50 94 PRO A O 1
ATOM 711 N N . LEU A 1 95 ? -5.541 4.203 -11.869 1.00 92.25 95 LEU A N 1
ATOM 712 C CA . LEU A 1 95 ? -4.236 4.495 -12.458 1.00 92.25 95 LEU A CA 1
ATOM 713 C C . LEU A 1 95 ? -3.102 4.232 -11.460 1.00 92.25 95 LEU A C 1
ATOM 715 O O . LEU A 1 95 ? -2.113 3.600 -11.830 1.00 92.25 95 LEU A O 1
ATOM 719 N N . LYS A 1 96 ? -3.264 4.659 -10.198 1.00 93.69 96 LYS A N 1
ATOM 720 C CA . LYS A 1 96 ? -2.332 4.331 -9.108 1.00 93.69 96 LYS A CA 1
ATOM 721 C C . LYS A 1 96 ? -2.154 2.817 -8.990 1.00 93.69 96 LYS A C 1
ATOM 723 O O . LYS A 1 96 ? -1.032 2.319 -9.068 1.00 93.69 96 LYS A O 1
ATOM 728 N N . ARG A 1 97 ? -3.262 2.073 -8.900 1.00 94.81 97 ARG A N 1
ATOM 729 C CA . ARG A 1 97 ? -3.235 0.612 -8.750 1.00 94.81 97 ARG A CA 1
ATOM 730 C C . ARG A 1 97 ? -2.566 -0.085 -9.937 1.00 94.81 97 ARG A C 1
ATOM 732 O O . ARG A 1 97 ? -1.772 -0.996 -9.726 1.00 94.81 97 ARG A O 1
ATOM 739 N N . ALA A 1 98 ? -2.821 0.365 -11.168 1.00 94.25 98 ALA A N 1
ATOM 740 C CA . ALA A 1 98 ? -2.173 -0.178 -12.364 1.00 94.25 98 ALA A CA 1
ATOM 741 C C . ALA A 1 98 ? -0.656 0.085 -12.396 1.00 94.25 98 ALA A C 1
ATOM 743 O O . ALA A 1 98 ? 0.116 -0.782 -12.818 1.00 94.25 98 ALA A O 1
ATOM 744 N N . ALA A 1 99 ? -0.215 1.265 -11.947 1.00 92.75 99 ALA A N 1
ATOM 745 C CA . ALA A 1 99 ? 1.204 1.588 -11.847 1.00 92.75 99 ALA A CA 1
ATOM 746 C C . ALA A 1 99 ? 1.909 0.693 -10.815 1.00 92.75 99 ALA A C 1
ATOM 748 O O . ALA A 1 99 ? 2.964 0.134 -11.111 1.00 92.75 99 ALA A O 1
ATOM 749 N N . GLU A 1 100 ? 1.304 0.493 -9.643 1.00 94.12 100 GLU A N 1
ATOM 750 C CA . GLU A 1 100 ? 1.837 -0.400 -8.610 1.00 94.12 100 GLU A CA 1
ATOM 751 C C . GLU A 1 100 ? 1.896 -1.868 -9.057 1.00 94.12 100 GLU A C 1
ATOM 753 O O . GLU A 1 100 ? 2.945 -2.498 -8.920 1.00 94.12 100 GLU A O 1
ATOM 758 N N . ASP A 1 101 ? 0.822 -2.401 -9.656 1.00 95.25 101 ASP A N 1
ATOM 759 C CA . ASP A 1 101 ? 0.804 -3.770 -10.206 1.00 95.25 101 ASP A CA 1
ATOM 760 C C . ASP A 1 101 ? 1.918 -3.961 -11.243 1.00 95.25 101 ASP A C 1
ATOM 762 O O . ASP A 1 101 ? 2.645 -4.957 -11.237 1.00 95.25 101 ASP A O 1
ATOM 766 N N . THR A 1 102 ? 2.123 -2.959 -12.100 1.00 95.69 102 THR A N 1
ATOM 767 C CA . THR A 1 102 ? 3.203 -2.974 -13.088 1.00 95.69 102 THR A CA 1
ATOM 768 C C . THR A 1 102 ? 4.571 -3.045 -12.413 1.00 95.69 102 THR A C 1
ATOM 770 O O . THR A 1 102 ? 5.423 -3.821 -12.846 1.00 95.69 102 THR A O 1
ATOM 773 N N . LEU A 1 103 ? 4.793 -2.295 -11.331 1.00 93.62 103 LEU A N 1
ATOM 774 C CA . LEU A 1 103 ? 6.049 -2.356 -10.582 1.00 93.62 103 LEU A CA 1
ATOM 775 C C . LEU A 1 103 ? 6.267 -3.735 -9.950 1.00 93.62 103 LEU A C 1
ATOM 777 O O . LEU A 1 103 ? 7.369 -4.271 -10.052 1.00 93.62 103 LEU A O 1
ATOM 781 N N . VAL A 1 104 ? 5.244 -4.350 -9.355 1.00 95.50 104 VAL A N 1
ATOM 782 C CA . VAL A 1 104 ? 5.349 -5.712 -8.800 1.00 95.50 104 VAL A CA 1
ATOM 783 C C . VAL A 1 104 ? 5.663 -6.726 -9.910 1.00 95.50 104 VAL A C 1
ATOM 785 O O . VAL A 1 104 ? 6.578 -7.545 -9.787 1.00 95.50 104 VAL A O 1
ATOM 788 N N . ARG A 1 105 ? 4.957 -6.653 -11.041 1.00 94.12 105 ARG A N 1
ATOM 789 C CA . ARG A 1 105 ? 5.112 -7.598 -12.159 1.00 94.12 105 ARG A CA 1
ATOM 790 C C . ARG A 1 105 ? 6.440 -7.461 -12.893 1.00 94.12 105 ARG A C 1
ATOM 792 O O . ARG A 1 105 ? 6.983 -8.469 -13.341 1.00 94.12 105 ARG A O 1
ATOM 799 N N . LEU A 1 106 ? 6.971 -6.244 -13.005 1.00 96.56 106 LEU A N 1
ATOM 800 C CA . LEU A 1 106 ? 8.267 -5.978 -13.631 1.00 96.56 106 LEU A CA 1
ATOM 801 C C . LEU A 1 106 ? 9.460 -6.259 -12.704 1.00 96.56 106 LEU A C 1
ATOM 803 O O . LEU A 1 106 ? 10.599 -6.206 -13.168 1.00 96.56 106 LEU A O 1
ATOM 807 N N . SER A 1 107 ? 9.246 -6.590 -11.423 1.00 94.62 107 SER A N 1
ATOM 808 C CA . SER A 1 107 ? 10.309 -7.170 -10.592 1.00 94.62 107 SER A CA 1
ATOM 809 C C . SER A 1 107 ? 10.765 -8.492 -11.199 1.00 94.62 107 SER A C 1
ATOM 811 O O . SER A 1 107 ? 10.008 -9.464 -11.199 1.00 94.62 107 SER A O 1
ATOM 813 N N . ALA A 1 108 ? 11.995 -8.543 -11.708 1.00 93.38 108 ALA A N 1
ATOM 814 C CA . ALA A 1 108 ? 12.584 -9.780 -12.216 1.00 93.38 108 ALA A CA 1
ATOM 815 C C . ALA A 1 108 ? 13.009 -10.715 -11.071 1.00 93.38 108 ALA A C 1
ATOM 817 O O . ALA A 1 108 ? 12.817 -11.927 -11.173 1.00 93.38 108 ALA A O 1
ATOM 818 N N . ASP A 1 109 ? 13.542 -10.150 -9.984 1.00 96.06 109 ASP A N 1
ATOM 819 C CA . ASP A 1 109 ? 13.943 -10.894 -8.792 1.00 96.06 109 ASP A CA 1
ATOM 820 C C . ASP A 1 109 ? 12.712 -11.234 -7.922 1.00 96.06 109 ASP A C 1
ATOM 822 O O . ASP A 1 109 ? 11.912 -10.342 -7.608 1.00 96.06 109 ASP A O 1
ATOM 826 N N . PRO A 1 110 ? 12.517 -12.509 -7.530 1.00 94.12 110 PRO A N 1
ATOM 827 C CA . PRO A 1 110 ? 11.497 -12.897 -6.560 1.00 94.12 110 PRO A CA 1
ATOM 828 C C . PRO A 1 110 ? 11.570 -12.150 -5.223 1.00 94.12 110 PRO A C 1
ATOM 830 O O . PRO A 1 110 ? 10.514 -11.901 -4.643 1.00 94.12 110 PRO A O 1
ATOM 833 N N . VAL A 1 111 ? 12.771 -11.796 -4.750 1.00 95.25 111 VAL A N 1
ATOM 834 C CA . VAL A 1 111 ? 12.965 -11.043 -3.501 1.00 95.25 111 VAL A CA 1
ATOM 835 C C . VAL A 1 111 ? 12.456 -9.615 -3.674 1.00 95.25 111 VAL A C 1
ATOM 837 O O . VAL A 1 111 ? 11.558 -9.213 -2.941 1.00 95.25 111 VAL A O 1
ATOM 840 N N . ASP A 1 112 ? 12.896 -8.906 -4.719 1.00 95.81 112 ASP A N 1
ATOM 841 C CA . ASP A 1 112 ? 12.395 -7.559 -5.042 1.00 95.81 112 ASP A CA 1
ATOM 842 C C . ASP A 1 112 ? 10.873 -7.547 -5.218 1.00 95.81 112 ASP A C 1
ATOM 844 O O . ASP A 1 112 ? 10.183 -6.602 -4.838 1.00 95.81 112 ASP A O 1
ATOM 848 N N . ARG A 1 113 ? 10.315 -8.590 -5.847 1.00 97.31 113 ARG A N 1
ATOM 849 C CA . ARG A 1 113 ? 8.862 -8.724 -5.997 1.00 97.31 113 ARG A CA 1
ATOM 850 C C . ARG A 1 113 ? 8.184 -8.837 -4.639 1.00 97.31 113 ARG A C 1
ATOM 852 O O . ARG A 1 113 ? 7.183 -8.170 -4.416 1.00 97.31 113 ARG A O 1
ATOM 859 N N . ALA A 1 114 ? 8.716 -9.671 -3.755 1.00 96.81 114 ALA A N 1
ATOM 860 C CA . ALA A 1 114 ? 8.173 -9.863 -2.423 1.00 96.81 114 ALA A CA 1
ATOM 861 C C . ALA A 1 114 ? 8.257 -8.588 -1.575 1.00 96.81 114 ALA A C 1
ATOM 863 O O . ALA A 1 114 ? 7.288 -8.239 -0.909 1.00 96.81 114 ALA A O 1
ATOM 864 N N . GLU A 1 115 ? 9.361 -7.847 -1.658 1.00 96.56 115 GLU A N 1
ATOM 865 C CA . GLU A 1 115 ? 9.497 -6.542 -1.008 1.00 96.56 115 GLU A CA 1
ATOM 866 C C . GLU A 1 115 ? 8.468 -5.534 -1.536 1.00 96.56 115 GLU A C 1
ATOM 868 O O . GLU A 1 115 ? 7.836 -4.834 -0.747 1.00 96.56 115 GLU A O 1
ATOM 873 N N . ARG A 1 116 ? 8.215 -5.498 -2.854 1.00 97.50 116 ARG A N 1
ATOM 874 C CA . ARG A 1 116 ? 7.162 -4.637 -3.428 1.00 97.50 116 ARG A CA 1
ATOM 875 C C . ARG A 1 116 ? 5.757 -5.013 -2.962 1.00 97.50 116 ARG A C 1
ATOM 877 O O . ARG A 1 116 ? 4.929 -4.124 -2.797 1.00 97.50 116 ARG A O 1
ATOM 884 N N . GLU A 1 117 ? 5.491 -6.291 -2.715 1.00 98.06 117 GLU A N 1
ATOM 885 C CA . GLU A 1 117 ? 4.219 -6.743 -2.136 1.00 98.06 117 GLU A CA 1
ATOM 886 C C . GLU A 1 117 ? 4.057 -6.249 -0.689 1.00 98.06 117 GLU A C 1
ATOM 888 O O . GLU A 1 117 ? 2.986 -5.769 -0.318 1.00 98.06 117 GLU A O 1
ATOM 893 N N . LEU A 1 118 ? 5.130 -6.267 0.115 1.00 97.88 118 LEU A N 1
ATOM 894 C CA . LEU A 1 118 ? 5.114 -5.682 1.464 1.00 97.88 118 LEU A CA 1
ATOM 895 C C . LEU A 1 118 ? 4.908 -4.163 1.428 1.00 97.88 118 LEU A C 1
ATOM 897 O O . LEU A 1 118 ? 4.149 -3.626 2.235 1.00 97.88 118 LEU A O 1
ATOM 901 N N . VAL A 1 119 ? 5.528 -3.470 0.469 1.00 97.38 119 VAL A N 1
ATOM 902 C CA . VAL A 1 119 ? 5.270 -2.041 0.239 1.00 97.38 119 VAL A CA 1
ATOM 903 C C . VAL A 1 119 ? 3.806 -1.817 -0.135 1.00 97.38 119 VAL A C 1
ATOM 905 O O . VAL A 1 119 ? 3.171 -0.941 0.445 1.00 97.38 119 VAL A O 1
ATOM 908 N N . SER A 1 120 ? 3.234 -2.632 -1.030 1.00 97.62 120 SER A N 1
ATOM 909 C CA . SER A 1 120 ? 1.818 -2.512 -1.393 1.00 97.62 120 SER A CA 1
ATOM 910 C C . SER A 1 120 ? 0.917 -2.706 -0.174 1.00 97.62 120 SER A C 1
ATOM 912 O O . SER A 1 120 ? 0.008 -1.906 0.030 1.00 97.62 120 SER A O 1
ATOM 914 N N . ALA A 1 121 ? 1.208 -3.683 0.690 1.00 98.31 121 ALA A N 1
ATOM 915 C CA . ALA A 1 121 ? 0.487 -3.865 1.947 1.00 98.31 121 ALA A CA 1
ATOM 916 C C . ALA A 1 121 ? 0.568 -2.636 2.865 1.00 98.31 121 ALA A C 1
ATOM 918 O O . ALA A 1 121 ? -0.437 -2.230 3.444 1.00 98.31 121 ALA A O 1
ATOM 919 N N . GLN A 1 122 ? 1.739 -2.009 2.987 1.00 98.00 122 GLN A N 1
ATOM 920 C CA . GLN A 1 122 ? 1.887 -0.770 3.754 1.00 98.00 122 GLN A CA 1
ATOM 921 C C . GLN A 1 122 ? 1.065 0.370 3.151 1.00 98.00 122 GLN A C 1
ATOM 923 O O . GLN A 1 122 ? 0.339 1.047 3.873 1.00 98.00 122 GLN A O 1
ATOM 928 N N . THR A 1 123 ? 1.089 0.525 1.827 1.00 97.25 123 THR A N 1
ATOM 929 C CA . THR A 1 123 ? 0.242 1.497 1.129 1.00 97.25 1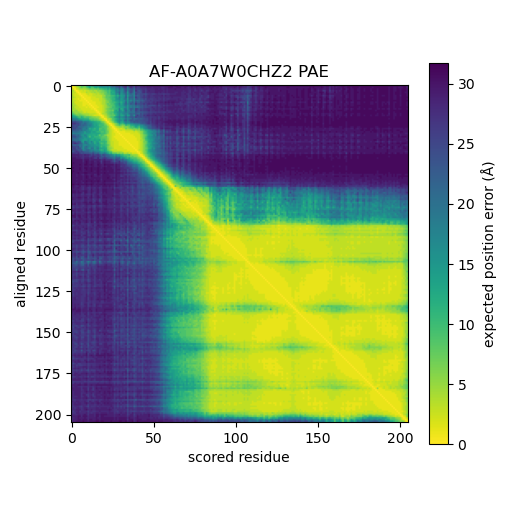23 THR A CA 1
ATOM 930 C C . THR A 1 123 ? -1.245 1.233 1.372 1.00 97.25 123 THR A C 1
ATOM 932 O O . THR A 1 123 ? -1.989 2.179 1.616 1.00 97.25 123 THR A O 1
ATOM 935 N N . ARG A 1 124 ? -1.701 -0.029 1.380 1.00 98.06 124 ARG A N 1
ATOM 936 C CA . ARG A 1 124 ? -3.102 -0.346 1.709 1.00 98.06 124 ARG A CA 1
ATOM 937 C C . ARG A 1 124 ? -3.459 0.010 3.157 1.00 98.06 124 ARG A C 1
ATOM 939 O O . ARG A 1 124 ? -4.570 0.473 3.3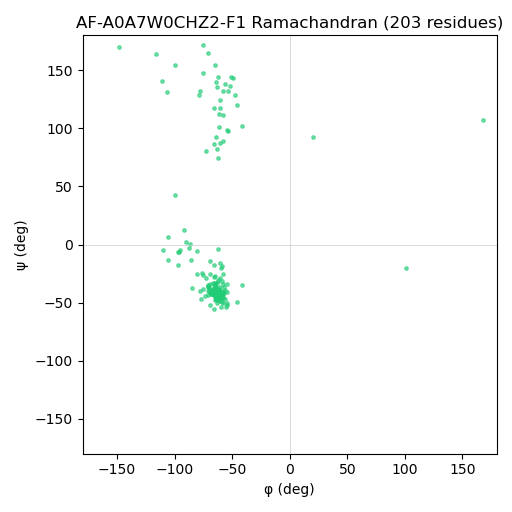87 1.00 98.06 124 ARG A O 1
ATOM 946 N N . ALA A 1 125 ? -2.540 -0.130 4.113 1.00 98.00 125 ALA A N 1
ATOM 947 C CA . ALA A 1 125 ? -2.756 0.321 5.492 1.00 98.00 125 ALA A CA 1
ATOM 948 C C . ALA A 1 125 ? -2.915 1.855 5.590 1.00 98.00 125 ALA A C 1
ATOM 950 O O . ALA A 1 125 ? -3.748 2.355 6.345 1.00 98.00 125 ALA A O 1
ATOM 951 N N . GLU A 1 126 ? -2.159 2.621 4.799 1.00 97.19 126 GLU A N 1
ATOM 952 C CA . GLU A 1 126 ? -2.307 4.084 4.721 1.00 97.19 126 GLU A CA 1
ATOM 953 C C . GLU A 1 126 ? -3.633 4.494 4.072 1.00 97.19 126 GLU A C 1
ATOM 955 O O . GLU A 1 126 ? -4.316 5.403 4.548 1.00 97.19 126 GLU A O 1
ATOM 960 N N . GLU A 1 127 ? -4.025 3.811 2.998 1.00 97.25 127 GLU A N 1
ATOM 961 C CA . GLU A 1 127 ? -5.311 4.040 2.343 1.00 97.25 127 GLU A CA 1
ATOM 962 C C . GLU A 1 127 ? -6.478 3.697 3.257 1.00 97.25 127 GLU A C 1
ATOM 964 O O . GLU A 1 127 ? -7.453 4.438 3.296 1.00 97.25 127 GLU A O 1
ATOM 969 N N . LEU A 1 128 ? -6.368 2.618 4.030 1.00 97.06 128 LEU A N 1
ATOM 970 C CA . LEU A 1 128 ? -7.352 2.253 5.038 1.00 97.06 128 LEU A CA 1
ATOM 971 C C . LEU A 1 128 ? -7.565 3.390 6.039 1.00 97.06 128 LEU A C 1
ATOM 973 O O . LEU A 1 128 ? -8.707 3.779 6.275 1.00 97.06 128 LEU A O 1
ATOM 977 N N . ASN A 1 129 ? -6.478 3.979 6.549 1.00 96.62 129 ASN A N 1
ATOM 978 C CA . ASN A 1 129 ? -6.563 5.159 7.406 1.00 96.62 129 ASN A CA 1
ATOM 979 C C . ASN A 1 129 ? -7.362 6.276 6.728 1.00 96.62 129 ASN A C 1
ATOM 981 O O . ASN A 1 129 ? -8.289 6.838 7.303 1.00 96.62 129 ASN A O 1
ATOM 985 N N . ALA A 1 130 ? -7.013 6.597 5.483 1.00 95.81 130 ALA A N 1
ATOM 986 C CA . ALA A 1 130 ? -7.652 7.674 4.744 1.00 95.81 130 ALA A CA 1
ATOM 987 C C . ALA A 1 130 ? -9.140 7.395 4.461 1.00 95.81 130 ALA A C 1
ATOM 989 O O . ALA A 1 130 ? -9.953 8.316 4.519 1.00 95.81 130 ALA A O 1
ATOM 990 N N . LEU A 1 131 ? -9.514 6.135 4.216 1.00 96.69 131 LEU A N 1
ATOM 991 C CA . LEU A 1 131 ? -10.905 5.721 4.027 1.00 96.69 131 LEU A CA 1
ATOM 992 C C . LEU A 1 131 ? -11.728 5.881 5.307 1.00 96.69 131 LEU A C 1
ATOM 994 O O . LEU A 1 131 ? -12.850 6.373 5.232 1.00 96.69 131 LEU A O 1
ATOM 998 N N . LEU A 1 132 ? -11.177 5.529 6.470 1.00 95.62 132 LEU A N 1
ATOM 999 C CA . LEU A 1 132 ? -11.868 5.686 7.756 1.00 95.62 132 LEU A CA 1
ATOM 1000 C C . LEU A 1 132 ? -12.106 7.158 8.122 1.00 95.62 132 LEU A C 1
ATOM 1002 O O . LEU A 1 132 ? -13.095 7.491 8.770 1.00 95.62 132 LEU A O 1
ATOM 1006 N N . HIS A 1 133 ? -11.245 8.056 7.639 1.00 93.88 133 HIS A N 1
ATOM 1007 C CA . HIS A 1 133 ? -11.401 9.504 7.800 1.00 93.88 133 HIS A CA 1
ATOM 1008 C C . HIS A 1 133 ? -12.197 10.161 6.655 1.00 93.88 133 HIS A C 1
ATOM 1010 O O . HIS A 1 133 ? -12.365 11.383 6.645 1.00 93.88 133 HIS A O 1
ATOM 1016 N N . SER A 1 134 ? -12.697 9.378 5.692 1.00 91.94 134 SER A N 1
ATOM 1017 C CA . SER A 1 134 ? -13.446 9.867 4.534 1.00 91.94 134 SER A CA 1
ATOM 1018 C C . SER A 1 134 ? -14.943 9.549 4.650 1.00 91.94 134 SER A C 1
ATOM 1020 O O . SER A 1 134 ? -15.310 8.386 4.832 1.00 91.94 134 SER A O 1
ATOM 1022 N N . PRO A 1 135 ? -15.847 10.526 4.431 1.00 87.62 135 PRO A N 1
ATOM 1023 C CA . PRO A 1 135 ? -17.294 10.289 4.439 1.00 87.62 135 PRO A CA 1
ATOM 1024 C C . PRO A 1 135 ? -17.765 9.238 3.424 1.00 87.62 135 PRO A C 1
ATOM 1026 O O . PRO A 1 135 ? -18.813 8.625 3.608 1.00 87.62 135 PRO A O 1
ATOM 1029 N N . THR A 1 136 ? -17.014 9.041 2.338 1.00 88.19 136 THR A N 1
ATOM 1030 C CA . THR A 1 136 ? -17.336 8.088 1.266 1.00 88.19 136 THR A CA 1
ATOM 1031 C C . THR A 1 136 ? -16.459 6.837 1.300 1.00 88.19 136 THR A C 1
ATOM 1033 O O . THR A 1 136 ? -16.529 6.031 0.376 1.00 88.19 136 THR A O 1
ATOM 1036 N N . GLY A 1 137 ? -15.622 6.662 2.329 1.00 88.81 137 GLY A N 1
ATOM 1037 C CA . GLY A 1 137 ? -14.632 5.583 2.376 1.00 88.81 137 GLY A CA 1
ATOM 1038 C C . GLY A 1 137 ? -15.183 4.218 2.793 1.00 88.81 137 GLY A C 1
ATOM 1039 O O . GLY A 1 137 ? -14.642 3.195 2.374 1.00 88.81 137 GLY A O 1
ATOM 1040 N N . GLY A 1 138 ? -16.287 4.187 3.550 1.00 90.88 138 GLY A N 1
ATOM 1041 C CA . GLY A 1 138 ? -16.886 2.966 4.112 1.00 90.88 138 GLY A CA 1
ATOM 1042 C C . GLY A 1 138 ? -17.016 1.782 3.136 1.00 90.88 138 GLY A C 1
ATOM 1043 O O . GLY A 1 138 ? -16.532 0.698 3.456 1.00 90.88 138 GLY A O 1
ATOM 1044 N N . PRO A 1 139 ? -17.573 1.960 1.918 1.00 94.75 139 PRO A N 1
ATOM 1045 C CA . PRO A 1 139 ? -17.728 0.874 0.942 1.00 94.75 139 PRO A CA 1
ATOM 1046 C C . PRO A 1 139 ? -16.423 0.207 0.483 1.00 94.75 139 PRO A C 1
ATOM 1048 O O . PRO A 1 139 ? -16.464 -0.867 -0.116 1.00 94.75 139 PRO A O 1
ATOM 1051 N N . HIS A 1 140 ? -15.272 0.835 0.722 1.00 96.00 140 HIS A N 1
ATOM 1052 C CA . HIS A 1 140 ? -13.977 0.345 0.264 1.00 96.00 140 HIS A CA 1
ATOM 1053 C C . HIS A 1 140 ? -13.115 -0.253 1.379 1.00 96.00 140 HIS A C 1
ATOM 1055 O O . HIS A 1 140 ? -12.152 -0.947 1.068 1.00 96.00 140 HIS A O 1
ATOM 1061 N N . VAL A 1 141 ? -13.463 -0.047 2.653 1.00 96.62 141 VAL A N 1
ATOM 1062 C CA . VAL A 1 141 ? -12.666 -0.484 3.814 1.00 96.62 141 VAL A CA 1
ATOM 1063 C C . VAL A 1 141 ? -12.374 -1.987 3.763 1.00 96.62 141 VAL A C 1
ATOM 1065 O O . VAL A 1 141 ? -11.211 -2.388 3.759 1.00 96.62 141 VAL A O 1
ATOM 1068 N N . SER A 1 142 ? -13.405 -2.825 3.624 1.00 96.62 142 SER A N 1
ATOM 1069 C CA . SER A 1 142 ? -13.245 -4.288 3.610 1.00 96.62 142 SER A CA 1
ATOM 1070 C C . SER A 1 142 ? -12.435 -4.797 2.411 1.00 96.62 142 SER A C 1
ATOM 1072 O O . SER A 1 142 ? -11.668 -5.750 2.532 1.00 96.62 142 SER A O 1
ATOM 1074 N N . ALA A 1 143 ? -12.576 -4.165 1.242 1.00 96.94 143 ALA A N 1
ATOM 1075 C CA . ALA A 1 143 ? -11.788 -4.530 0.064 1.00 96.94 143 ALA A CA 1
ATOM 1076 C C . ALA A 1 143 ? -10.307 -4.162 0.252 1.00 96.94 143 ALA A C 1
ATOM 1078 O O . ALA A 1 143 ? -9.433 -4.973 -0.037 1.00 96.94 143 ALA A O 1
ATOM 1079 N N . THR A 1 144 ? -10.022 -2.984 0.809 1.00 97.69 144 THR A N 1
ATOM 1080 C CA . THR A 1 144 ? -8.656 -2.528 1.109 1.00 97.69 144 THR A CA 1
ATOM 1081 C C . THR A 1 144 ? -7.982 -3.392 2.172 1.00 97.69 144 THR A C 1
ATOM 1083 O O . THR A 1 144 ? -6.815 -3.747 2.016 1.00 97.69 144 THR A O 1
ATOM 1086 N N . LEU A 1 145 ? -8.715 -3.788 3.220 1.00 97.81 145 LEU A N 1
ATOM 1087 C CA . LEU A 1 145 ? -8.244 -4.737 4.236 1.00 97.81 145 LEU A CA 1
ATOM 1088 C C . LEU A 1 145 ? -7.848 -6.079 3.617 1.00 97.81 145 LEU A C 1
ATOM 1090 O O . LEU A 1 145 ? -6.791 -6.632 3.928 1.00 97.81 145 LEU A O 1
ATOM 1094 N N . LYS A 1 146 ? -8.683 -6.591 2.712 1.00 98.00 146 LYS A N 1
ATOM 1095 C CA . LYS A 1 146 ? -8.403 -7.829 1.990 1.00 98.00 146 LYS A CA 1
ATOM 1096 C C . LYS A 1 146 ? -7.155 -7.703 1.113 1.00 98.00 146 LYS A C 1
ATOM 1098 O O . LYS A 1 146 ? -6.260 -8.537 1.234 1.00 98.00 146 LYS A O 1
ATOM 1103 N N . ASP A 1 147 ? -7.062 -6.657 0.292 1.00 97.94 147 ASP A N 1
ATOM 1104 C CA . ASP A 1 147 ? -5.902 -6.396 -0.571 1.00 97.94 147 ASP A CA 1
ATOM 1105 C C . ASP A 1 147 ? -4.604 -6.264 0.242 1.00 97.94 147 ASP A C 1
ATOM 1107 O O . ASP A 1 147 ? -3.555 -6.774 -0.162 1.00 97.94 147 ASP A O 1
ATOM 1111 N N . MET A 1 148 ? -4.670 -5.608 1.406 1.00 98.19 148 MET A N 1
ATOM 1112 C CA . MET A 1 148 ? -3.559 -5.506 2.351 1.00 98.19 148 MET A CA 1
ATOM 1113 C C . MET A 1 148 ? -3.107 -6.891 2.819 1.00 98.19 148 MET A C 1
ATOM 1115 O O . MET A 1 148 ? -1.935 -7.237 2.685 1.00 98.19 148 MET A O 1
ATOM 1119 N N . ALA A 1 149 ? -4.036 -7.702 3.332 1.00 98.19 149 ALA A N 1
ATOM 1120 C CA . ALA A 1 149 ? -3.730 -9.031 3.849 1.00 98.19 149 ALA A CA 1
ATOM 1121 C C . ALA A 1 149 ? -3.178 -9.967 2.759 1.00 98.19 149 ALA A C 1
ATOM 1123 O O . ALA A 1 149 ? -2.238 -10.726 3.013 1.00 98.19 149 ALA A O 1
ATOM 1124 N N . GLU A 1 150 ? -3.727 -9.906 1.544 1.00 98.12 150 GLU A N 1
ATOM 1125 C CA . GLU A 1 150 ? -3.252 -10.677 0.391 1.00 98.12 150 GLU A CA 1
ATOM 1126 C C . GLU A 1 150 ? -1.831 -10.275 -0.021 1.00 98.12 150 GLU A C 1
ATOM 1128 O O . GLU A 1 150 ? -0.979 -11.151 -0.193 1.00 98.12 150 GLU A O 1
ATOM 1133 N N . SER A 1 151 ? -1.544 -8.971 -0.092 1.00 97.88 151 SER A N 1
ATOM 1134 C CA . SER A 1 151 ? -0.207 -8.456 -0.425 1.00 97.88 151 SER A CA 1
ATOM 1135 C C . SER A 1 151 ? 0.817 -8.853 0.648 1.00 97.88 151 SER A C 1
ATOM 1137 O O . SER A 1 151 ? 1.890 -9.370 0.330 1.00 97.88 151 SER A O 1
ATOM 1139 N N . THR A 1 152 ? 0.455 -8.745 1.932 1.00 98.06 152 THR A N 1
ATOM 1140 C CA . THR A 1 152 ? 1.298 -9.182 3.055 1.00 98.06 152 THR A CA 1
ATOM 1141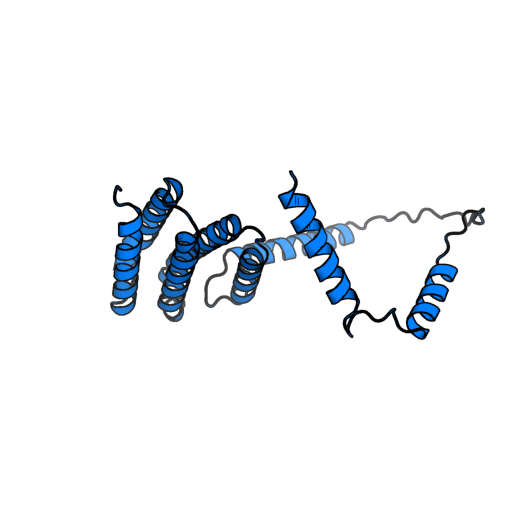 C C . THR A 1 152 ? 1.636 -10.673 2.956 1.00 98.06 152 THR A C 1
ATOM 1143 O O . THR A 1 152 ? 2.809 -11.051 2.994 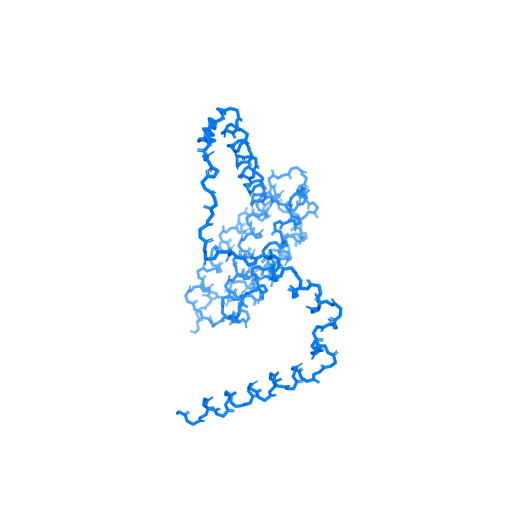1.00 98.06 152 THR A O 1
ATOM 1146 N N . ARG A 1 153 ? 0.633 -11.539 2.743 1.00 97.50 153 ARG A N 1
ATOM 1147 C CA . ARG A 1 153 ? 0.840 -12.989 2.560 1.00 97.50 153 ARG A CA 1
ATOM 1148 C C . ARG A 1 153 ? 1.696 -13.293 1.329 1.00 97.50 153 ARG A C 1
ATOM 1150 O O . ARG A 1 153 ? 2.595 -14.137 1.397 1.00 97.50 153 ARG A O 1
ATOM 1157 N N . SER A 1 154 ? 1.449 -12.599 0.215 1.00 96.75 154 SER A N 1
ATOM 1158 C CA . SER A 1 154 ? 2.230 -12.743 -1.020 1.00 96.75 154 SER A CA 1
ATOM 1159 C C . SER A 1 154 ? 3.703 -12.408 -0.788 1.00 96.75 154 SER A C 1
ATOM 1161 O O . SER A 1 154 ? 4.564 -13.188 -1.211 1.00 96.75 154 SER A O 1
ATOM 1163 N N . GLY A 1 155 ? 3.998 -11.310 -0.087 1.00 96.06 155 GLY A N 1
ATOM 1164 C CA . GLY A 1 155 ? 5.359 -10.892 0.245 1.00 96.06 155 GLY A CA 1
ATOM 1165 C C . GLY A 1 155 ? 6.062 -11.872 1.183 1.00 96.06 155 GLY A C 1
ATOM 1166 O O . GLY A 1 155 ? 7.103 -12.430 0.841 1.00 96.06 155 GLY A O 1
ATOM 1167 N N . ILE A 1 156 ? 5.464 -12.169 2.338 1.00 95.44 156 ILE A N 1
ATOM 1168 C CA . ILE A 1 156 ? 6.106 -13.010 3.362 1.00 95.44 156 ILE A CA 1
ATOM 1169 C C . ILE A 1 156 ? 6.339 -14.440 2.870 1.00 95.44 156 ILE A C 1
ATOM 1171 O O . ILE A 1 156 ? 7.363 -15.031 3.195 1.00 95.44 156 ILE A O 1
ATOM 1175 N N . SER A 1 157 ? 5.438 -15.004 2.055 1.00 93.38 157 SER A N 1
ATOM 1176 C CA . SER A 1 157 ? 5.583 -16.382 1.547 1.00 93.38 157 SER A CA 1
ATOM 1177 C C . SER A 1 157 ? 6.867 -16.631 0.743 1.00 93.38 157 SER A C 1
ATOM 1179 O O . SER A 1 157 ? 7.261 -17.782 0.557 1.00 93.38 157 SER A O 1
ATOM 1181 N N . LYS A 1 158 ? 7.517 -15.565 0.259 1.00 90.62 158 LYS A N 1
ATOM 1182 C CA . LYS A 1 158 ? 8.715 -15.618 -0.588 1.00 90.62 158 LYS A CA 1
ATOM 1183 C C . LYS A 1 158 ? 9.976 -15.125 0.126 1.00 90.62 158 LYS A C 1
ATOM 1185 O O . LYS A 1 158 ? 11.056 -15.207 -0.456 1.00 90.62 158 LYS A O 1
ATOM 1190 N N . LEU A 1 159 ? 9.854 -14.624 1.357 1.00 91.94 159 LEU A N 1
ATOM 1191 C CA . LEU A 1 159 ? 10.958 -14.059 2.127 1.00 91.94 159 LEU A CA 1
ATOM 1192 C C . LEU A 1 159 ? 11.297 -14.958 3.323 1.00 91.94 159 LEU A C 1
ATOM 1194 O O . LEU A 1 159 ? 10.398 -15.505 3.966 1.00 91.94 159 LEU A O 1
ATOM 1198 N N . PRO A 1 160 ? 12.590 -15.137 3.649 1.00 90.69 160 PRO A N 1
ATOM 1199 C CA . PRO A 1 160 ? 12.969 -15.830 4.869 1.00 90.69 160 PRO A CA 1
ATOM 1200 C C . PRO A 1 160 ? 12.515 -15.022 6.088 1.00 90.69 160 PRO A C 1
ATOM 1202 O O . PRO A 1 160 ? 12.419 -13.795 6.044 1.00 90.69 160 PRO A O 1
ATOM 1205 N N . ARG A 1 161 ? 12.293 -15.702 7.217 1.00 90.25 161 ARG A N 1
ATOM 1206 C CA . ARG A 1 161 ? 12.121 -15.000 8.491 1.00 90.25 161 ARG A CA 1
ATOM 1207 C C . ARG A 1 161 ? 13.391 -14.210 8.798 1.00 90.25 161 ARG A C 1
ATOM 1209 O O . ARG A 1 161 ? 14.481 -14.776 8.836 1.00 90.25 161 ARG A O 1
ATOM 1216 N N . SER A 1 162 ? 13.231 -12.910 9.004 1.00 92.06 162 SER A N 1
ATOM 1217 C CA . SER A 1 162 ? 14.327 -11.974 9.225 1.00 92.06 162 SER A CA 1
ATOM 1218 C C . SER A 1 162 ? 13.898 -10.839 10.157 1.00 92.06 162 SER A C 1
ATOM 1220 O O . SER A 1 162 ? 12.712 -10.686 10.474 1.00 92.06 162 SER A O 1
ATOM 1222 N N . ALA A 1 163 ? 14.864 -10.033 10.602 1.00 93.44 163 ALA A N 1
ATOM 1223 C CA . ALA A 1 163 ? 14.588 -8.853 11.417 1.00 93.44 163 ALA A CA 1
ATOM 1224 C C . ALA A 1 163 ? 13.723 -7.827 10.661 1.00 93.44 163 ALA A C 1
ATOM 1226 O O . ALA A 1 163 ? 12.894 -7.154 11.266 1.00 93.44 163 ALA A O 1
ATOM 1227 N N . GLU A 1 164 ? 13.871 -7.746 9.338 1.00 92.69 164 GLU A N 1
ATOM 1228 C CA . GLU A 1 164 ? 13.078 -6.884 8.462 1.00 92.69 164 GLU A CA 1
ATOM 1229 C C . GLU A 1 164 ? 11.608 -7.315 8.429 1.00 92.69 164 GLU A C 1
ATOM 1231 O O . GLU A 1 164 ? 10.733 -6.465 8.570 1.00 92.69 164 GLU A O 1
ATOM 1236 N N . ILE A 1 165 ? 11.324 -8.621 8.326 1.00 95.31 165 ILE A N 1
ATOM 1237 C CA . ILE A 1 165 ? 9.946 -9.143 8.382 1.00 95.31 165 ILE A CA 1
ATOM 1238 C C . ILE A 1 165 ? 9.308 -8.876 9.745 1.00 95.31 165 ILE A C 1
ATOM 1240 O O . ILE A 1 165 ? 8.146 -8.478 9.810 1.00 95.31 165 ILE A O 1
ATOM 1244 N N . LYS A 1 166 ? 10.071 -9.040 10.830 1.00 95.25 166 LYS A N 1
ATOM 1245 C CA . LYS A 1 166 ? 9.599 -8.701 12.175 1.00 95.25 166 LYS A CA 1
ATOM 1246 C C . LYS A 1 166 ? 9.267 -7.210 12.290 1.00 95.25 166 LYS A C 1
ATOM 1248 O O . LYS A 1 166 ? 8.175 -6.859 12.716 1.00 95.25 166 LYS A O 1
ATOM 1253 N N . LYS A 1 167 ? 10.164 -6.333 11.834 1.00 95.62 167 LYS A N 1
ATOM 1254 C CA . LYS A 1 167 ? 9.940 -4.881 11.828 1.00 95.62 167 LYS A CA 1
ATOM 1255 C C . LYS A 1 167 ? 8.738 -4.483 10.965 1.00 95.62 167 LYS A C 1
ATOM 1257 O O . LYS A 1 167 ? 8.002 -3.563 11.320 1.00 95.62 167 LYS A O 1
ATOM 1262 N N . PHE A 1 168 ? 8.543 -5.151 9.829 1.00 96.56 168 PHE A N 1
ATOM 1263 C CA . PHE A 1 168 ? 7.368 -4.958 8.986 1.00 96.56 168 PHE A CA 1
ATOM 1264 C C . PHE A 1 168 ? 6.084 -5.314 9.745 1.00 96.56 168 PHE A C 1
ATOM 1266 O O . PHE A 1 168 ? 5.160 -4.505 9.760 1.00 96.56 168 PHE A O 1
ATOM 1273 N N . ALA A 1 169 ? 6.044 -6.471 10.416 1.00 97.12 169 ALA A N 1
ATOM 1274 C CA . ALA A 1 169 ? 4.898 -6.894 11.221 1.00 97.12 169 ALA A CA 1
ATOM 1275 C C . ALA A 1 169 ? 4.590 -5.895 12.349 1.00 97.12 169 ALA A C 1
ATOM 1277 O O . ALA A 1 169 ? 3.446 -5.462 12.484 1.00 97.12 169 ALA A O 1
ATOM 1278 N N . GLU A 1 170 ? 5.621 -5.428 13.057 1.00 96.94 170 GLU A N 1
ATOM 1279 C CA . GLU A 1 170 ? 5.480 -4.417 14.111 1.00 96.94 170 GLU A CA 1
ATOM 1280 C C . GLU A 1 170 ? 4.915 -3.106 13.544 1.00 96.94 170 GLU A C 1
ATOM 1282 O O . GLU A 1 170 ? 3.998 -2.513 14.111 1.00 96.94 170 GLU A O 1
ATOM 1287 N N . THR A 1 171 ? 5.425 -2.664 12.389 1.00 97.25 171 THR A N 1
ATOM 1288 C CA . THR A 1 171 ? 4.950 -1.450 11.704 1.00 97.25 171 THR A CA 1
ATOM 1289 C C . THR A 1 171 ? 3.483 -1.586 11.303 1.00 97.25 171 THR A C 1
ATOM 1291 O O . THR A 1 171 ? 2.689 -0.688 11.569 1.00 97.25 171 THR A O 1
ATOM 1294 N N . GLN A 1 172 ? 3.110 -2.720 10.709 1.00 97.31 172 GLN A N 1
ATOM 1295 C CA . GLN A 1 172 ? 1.737 -3.014 10.306 1.00 97.31 172 GLN A CA 1
ATOM 1296 C C . GLN A 1 172 ? 0.783 -3.040 11.498 1.00 97.31 172 GLN A C 1
ATOM 1298 O O . GLN A 1 172 ? -0.262 -2.396 11.445 1.00 97.31 172 GLN A O 1
ATOM 1303 N N . ARG A 1 173 ? 1.148 -3.712 12.599 1.00 97.69 173 ARG A N 1
ATOM 1304 C CA . ARG A 1 173 ? 0.335 -3.700 13.822 1.00 97.69 173 ARG A CA 1
ATOM 1305 C C . ARG A 1 173 ? 0.126 -2.277 14.324 1.00 97.69 173 ARG A C 1
ATOM 1307 O O . ARG A 1 173 ? -1.013 -1.875 14.528 1.00 97.69 173 ARG A O 1
ATOM 1314 N N . ASN A 1 174 ? 1.206 -1.508 14.459 1.00 97.62 174 ASN A N 1
ATOM 1315 C CA . ASN A 1 174 ? 1.149 -0.141 14.978 1.00 97.62 174 ASN A CA 1
ATOM 1316 C C . ASN A 1 174 ? 0.275 0.788 14.123 1.00 97.62 174 ASN A C 1
ATOM 1318 O O . ASN A 1 174 ? -0.280 1.751 14.645 1.00 97.62 174 ASN A O 1
ATOM 1322 N N . MET A 1 175 ? 0.163 0.521 12.819 1.00 96.56 175 MET A N 1
ATOM 1323 C CA . MET A 1 175 ? -0.743 1.255 11.938 1.00 96.56 175 MET A CA 1
ATOM 1324 C C . MET A 1 175 ? -2.192 0.803 12.125 1.00 96.56 175 MET A C 1
ATOM 1326 O O . MET A 1 175 ? -3.073 1.643 12.249 1.00 96.56 175 MET A O 1
ATOM 1330 N N . ILE A 1 176 ? -2.448 -0.503 12.154 1.00 97.12 176 ILE A N 1
ATOM 1331 C CA . ILE A 1 176 ? -3.802 -1.057 12.046 1.00 97.12 176 ILE A CA 1
ATOM 1332 C C . ILE A 1 176 ? -4.541 -1.123 13.386 1.00 97.12 176 ILE A C 1
ATOM 1334 O O . ILE A 1 176 ? -5.742 -0.873 13.434 1.00 97.12 176 ILE A O 1
ATOM 1338 N N . GLU A 1 177 ? -3.850 -1.437 14.479 1.00 96.69 177 GLU A N 1
ATOM 1339 C CA . GLU A 1 177 ? -4.467 -1.622 15.796 1.00 96.69 177 GLU A CA 1
ATOM 1340 C C . GLU A 1 177 ? -5.249 -0.382 16.284 1.00 96.69 177 GLU A C 1
ATOM 1342 O O . GLU A 1 177 ? -6.394 -0.548 16.706 1.00 96.69 177 GLU A O 1
ATOM 1347 N N . PRO A 1 178 ? -4.753 0.866 16.131 1.00 96.88 178 PRO A N 1
ATOM 1348 C CA . PRO A 1 178 ? -5.515 2.062 16.507 1.00 96.88 178 PRO A CA 1
ATOM 1349 C C . PRO A 1 178 ? -6.780 2.305 15.670 1.00 96.88 178 PRO A C 1
ATOM 1351 O O . PRO A 1 178 ? -7.630 3.103 16.058 1.00 96.88 178 PRO A O 1
ATOM 1354 N N . MET A 1 179 ? -6.897 1.669 14.501 1.00 96.00 179 MET A N 1
ATOM 1355 C CA . MET A 1 179 ? -8.024 1.861 13.587 1.00 96.00 179 MET A CA 1
ATOM 1356 C C . MET A 1 179 ? -9.224 0.968 13.927 1.00 96.00 179 MET A C 1
ATOM 1358 O O . MET A 1 179 ? -10.316 1.209 13.415 1.00 96.00 179 MET A O 1
ATOM 1362 N N . LEU A 1 180 ? -9.044 -0.043 14.787 1.00 95.38 180 LEU A N 1
ATOM 1363 C CA . LEU A 1 180 ? -10.083 -1.011 15.160 1.00 95.38 180 LEU A CA 1
ATOM 1364 C C . LEU A 1 180 ? -11.362 -0.343 15.676 1.00 95.38 180 LEU A C 1
ATOM 1366 O O . LEU A 1 180 ? -12.464 -0.744 15.302 1.00 95.38 180 LEU A O 1
ATOM 1370 N N . ASP A 1 181 ? -11.219 0.711 16.477 1.00 93.88 181 ASP A N 1
ATOM 1371 C CA . ASP A 1 181 ? -12.348 1.420 17.088 1.00 93.88 181 ASP A CA 1
ATOM 1372 C C . ASP A 1 181 ? -13.195 2.205 16.069 1.00 93.88 181 ASP A C 1
ATOM 1374 O O . ASP A 1 181 ? -14.307 2.632 16.380 1.00 93.88 181 ASP A O 1
ATOM 1378 N N . GLN A 1 182 ? -12.682 2.407 14.851 1.00 93.69 182 GLN A N 1
ATOM 1379 C CA . GLN A 1 182 ? -13.351 3.141 13.771 1.00 93.69 182 GLN A CA 1
ATOM 1380 C C . GLN A 1 182 ? -14.072 2.216 12.778 1.00 93.69 182 GLN A C 1
ATOM 1382 O O . GLN A 1 182 ? -14.751 2.695 11.870 1.00 93.69 182 GLN A O 1
ATOM 1387 N N . MET A 1 183 ? -13.905 0.903 12.930 1.00 93.81 183 MET A N 1
ATOM 1388 C CA . MET A 1 183 ? -14.397 -0.115 12.007 1.00 93.81 183 MET A CA 1
ATOM 1389 C C . MET A 1 183 ? -15.692 -0.767 12.495 1.00 93.81 183 MET A C 1
ATOM 1391 O O . MET A 1 183 ? -15.961 -0.836 13.695 1.00 93.81 183 MET A O 1
ATOM 1395 N N . ASP A 1 184 ? -16.489 -1.283 11.559 1.00 93.88 184 ASP A N 1
ATOM 1396 C CA . ASP A 1 184 ? -17.639 -2.128 11.889 1.00 93.88 184 ASP A CA 1
ATOM 1397 C C . ASP A 1 184 ? -17.216 -3.554 12.299 1.00 93.88 184 ASP A C 1
ATOM 1399 O O . ASP A 1 184 ? -16.051 -3.936 12.197 1.00 93.88 184 ASP A O 1
ATOM 1403 N N . GLY A 1 185 ? -18.163 -4.361 12.789 1.00 93.31 185 GLY A N 1
ATOM 1404 C CA . GLY A 1 185 ? -17.859 -5.691 13.332 1.00 93.31 185 GLY A CA 1
ATOM 1405 C C . GLY A 1 185 ? -17.226 -6.660 12.324 1.00 93.31 185 GLY A C 1
ATOM 1406 O O . GLY A 1 185 ? -16.323 -7.417 12.688 1.00 93.31 185 GLY A O 1
ATOM 1407 N N . ASP A 1 186 ? -17.640 -6.611 11.056 1.00 94.62 186 ASP A N 1
ATOM 1408 C CA . ASP A 1 186 ? -17.092 -7.483 10.010 1.00 94.62 186 ASP A CA 1
ATOM 1409 C C . ASP A 1 186 ? -15.654 -7.066 9.662 1.00 94.62 186 ASP A C 1
ATOM 1411 O O . ASP A 1 186 ? -14.769 -7.909 9.484 1.00 94.62 186 ASP A O 1
ATOM 1415 N N . GLN A 1 187 ? -15.399 -5.759 9.599 1.00 95.69 187 GLN A N 1
ATOM 1416 C CA . GLN A 1 187 ? -14.069 -5.188 9.383 1.00 95.69 187 GLN A CA 1
ATOM 1417 C C . GLN A 1 187 ? -13.130 -5.483 10.560 1.00 95.69 187 GLN A C 1
ATOM 1419 O O . GLN A 1 187 ? -11.995 -5.911 10.345 1.00 95.69 187 GLN A O 1
ATOM 1424 N N . GLN A 1 188 ? -13.609 -5.344 11.799 1.00 97.00 188 GLN A N 1
ATOM 1425 C CA . GLN A 1 188 ? -12.853 -5.700 13.002 1.00 97.00 188 GLN A CA 1
ATOM 1426 C C . GLN A 1 188 ? -12.449 -7.175 12.988 1.00 97.00 188 GLN A C 1
ATOM 1428 O O . GLN A 1 188 ? -11.294 -7.500 13.257 1.00 97.00 188 GLN A O 1
ATOM 1433 N N . GLN A 1 189 ? -13.359 -8.078 12.608 1.00 96.19 189 GLN A N 1
ATOM 1434 C CA . GLN A 1 189 ? -13.042 -9.502 12.497 1.00 96.19 189 GLN A CA 1
ATOM 1435 C C . GLN A 1 189 ? -11.944 -9.777 11.455 1.00 96.19 189 GLN A C 1
ATOM 1437 O O . GLN A 1 189 ? -11.057 -10.600 11.698 1.00 96.19 189 GLN A O 1
ATOM 1442 N N . GLN A 1 190 ? -11.968 -9.085 10.311 1.00 95.31 190 GLN A N 1
ATOM 1443 C CA . GLN A 1 190 ? -10.903 -9.187 9.307 1.00 95.31 190 GLN A CA 1
ATOM 1444 C C . GLN A 1 190 ? -9.563 -8.694 9.852 1.00 95.31 190 GLN A C 1
ATOM 1446 O O . GLN A 1 190 ? -8.539 -9.349 9.642 1.00 95.31 190 GLN A O 1
ATOM 1451 N N . VAL A 1 191 ? -9.571 -7.574 10.578 1.00 96.69 191 VAL A N 1
ATOM 1452 C CA . VAL A 1 191 ? -8.367 -7.034 11.208 1.00 96.69 191 VAL A CA 1
ATOM 1453 C C . VAL A 1 191 ? -7.819 -7.987 12.2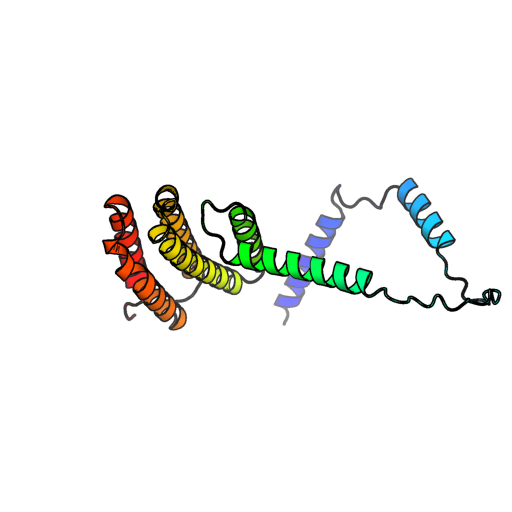58 1.00 96.69 191 VAL A C 1
ATOM 1455 O O . VAL A 1 191 ? -6.624 -8.250 12.222 1.00 96.69 191 VAL A O 1
ATOM 1458 N N . TYR A 1 192 ? -8.641 -8.564 13.135 1.00 97.12 192 TYR A N 1
ATOM 1459 C CA . TYR A 1 192 ? -8.157 -9.541 14.114 1.00 97.12 192 TYR A CA 1
ATOM 1460 C C . TYR A 1 192 ? -7.476 -10.734 13.437 1.00 97.12 192 TYR A C 1
ATOM 1462 O O . TYR A 1 192 ? -6.350 -11.071 13.789 1.00 97.12 192 TYR A O 1
ATOM 1470 N N . GLY A 1 193 ? -8.082 -11.296 12.385 1.00 96.50 193 GLY A N 1
ATOM 1471 C CA . GLY A 1 193 ? -7.450 -12.376 11.620 1.00 96.50 193 GLY A CA 1
ATOM 1472 C C . GLY A 1 193 ? -6.136 -11.963 10.943 1.00 96.50 193 GLY A C 1
ATOM 1473 O O . GLY A 1 193 ? -5.234 -12.785 10.773 1.00 96.50 193 GLY A O 1
ATOM 1474 N N . TYR A 1 194 ? -6.002 -10.694 10.553 1.00 97.19 194 TYR A N 1
ATOM 1475 C CA . TYR A 1 194 ? -4.752 -10.149 10.031 1.00 97.19 194 TYR A CA 1
ATOM 1476 C C . TYR A 1 194 ? -3.700 -9.935 11.128 1.00 97.19 194 TYR A C 1
ATOM 1478 O O . TYR A 1 194 ? -2.545 -10.314 10.936 1.00 97.19 194 TYR A O 1
ATOM 1486 N N . LEU A 1 195 ? -4.091 -9.369 12.272 1.00 97.00 195 LEU A N 1
ATOM 1487 C CA . LEU A 1 195 ? -3.223 -9.122 13.423 1.00 97.00 195 LEU A CA 1
ATOM 1488 C C . LEU A 1 195 ? -2.666 -10.428 13.994 1.00 97.00 195 LEU A C 1
ATOM 1490 O O . LEU A 1 195 ? -1.468 -10.505 14.265 1.00 97.00 195 LEU A O 1
ATOM 1494 N N . ASP A 1 196 ? -3.500 -11.463 14.087 1.00 96.69 196 ASP A N 1
ATOM 1495 C CA . ASP A 1 196 ? -3.080 -12.808 14.482 1.00 96.69 196 ASP A CA 1
ATOM 1496 C C . ASP A 1 196 ? -2.031 -13.359 13.506 1.00 96.69 196 ASP A C 1
ATOM 1498 O O . ASP A 1 196 ? -0.964 -13.814 13.921 1.00 96.69 196 ASP A O 1
ATOM 1502 N N . TYR A 1 197 ? -2.278 -13.232 12.197 1.00 95.50 197 TYR A N 1
ATOM 1503 C CA . TYR A 1 197 ? -1.334 -13.675 11.169 1.00 95.50 197 TYR A CA 1
ATOM 1504 C C . TYR A 1 197 ? 0.026 -12.969 11.267 1.00 95.50 197 TYR A C 1
ATOM 1506 O O . TYR A 1 197 ? 1.066 -13.620 11.171 1.00 95.50 197 TYR A O 1
ATOM 1514 N N . ILE A 1 198 ? 0.050 -11.646 11.463 1.00 95.25 198 ILE A N 1
ATOM 1515 C CA . ILE A 1 198 ? 1.320 -10.917 11.585 1.00 95.25 198 ILE A CA 1
ATOM 1516 C C . ILE A 1 198 ? 1.988 -11.118 12.953 1.00 95.25 198 ILE A C 1
ATOM 1518 O O . ILE A 1 198 ? 3.209 -11.032 13.039 1.00 95.25 198 ILE A O 1
ATOM 1522 N N . ALA A 1 199 ? 1.245 -11.455 14.012 1.00 93.38 199 ALA A N 1
ATOM 1523 C CA . ALA A 1 199 ? 1.824 -11.782 15.316 1.00 93.38 199 ALA A CA 1
ATOM 1524 C C . ALA A 1 199 ? 2.685 -13.055 15.264 1.00 93.38 199 ALA A C 1
ATOM 1526 O O . ALA A 1 199 ? 3.767 -13.098 15.856 1.00 93.38 199 ALA A O 1
ATOM 1527 N N . GLU A 1 200 ? 2.286 -14.051 14.466 1.00 91.56 200 GLU A N 1
ATOM 1528 C CA . GLU A 1 200 ? 3.117 -15.231 14.182 1.00 91.56 200 GLU A CA 1
ATOM 1529 C C . GLU A 1 200 ? 4.455 -14.865 13.518 1.00 91.56 200 GLU A C 1
ATOM 1531 O O . GLU A 1 200 ? 5.408 -15.655 13.535 1.00 91.56 200 GLU A O 1
ATOM 1536 N N . LEU A 1 201 ? 4.554 -13.680 12.904 1.00 87.62 201 LEU A N 1
ATOM 1537 C CA . LEU A 1 201 ? 5.774 -13.205 12.255 1.00 87.62 201 LEU A CA 1
ATOM 1538 C C . LEU A 1 201 ? 6.840 -12.735 13.247 1.00 87.62 201 LEU A C 1
ATOM 1540 O O . LEU A 1 201 ? 8.031 -12.806 12.943 1.00 87.62 201 LEU A O 1
ATOM 1544 N N . GLU A 1 202 ? 6.412 -12.296 14.428 1.00 78.81 202 GLU A N 1
ATOM 1545 C CA . GLU A 1 202 ? 7.259 -11.658 15.437 1.00 78.81 202 GLU A CA 1
ATOM 1546 C C . GLU A 1 202 ? 7.753 -12.601 16.532 1.00 78.81 202 GLU A C 1
ATOM 1548 O O . GLU A 1 202 ? 8.710 -12.266 17.246 1.00 78.81 202 GLU A O 1
ATOM 1553 N N . ALA A 1 203 ? 7.099 -13.758 16.668 1.00 72.56 203 ALA A N 1
ATOM 1554 C CA . ALA A 1 203 ? 7.452 -14.773 17.645 1.00 72.56 203 ALA A CA 1
ATOM 1555 C C . ALA A 1 203 ? 8.923 -15.217 17.476 1.00 72.56 203 ALA A C 1
ATOM 1557 O O . ALA A 1 203 ? 9.393 -15.377 16.342 1.00 72.56 203 ALA A O 1
ATOM 1558 N N . PRO A 1 204 ? 9.673 -15.400 18.582 1.00 62.28 204 PRO A N 1
ATOM 1559 C CA . PRO A 1 204 ? 11.032 -15.928 18.520 1.00 62.28 204 PRO A CA 1
ATOM 1560 C C . PRO A 1 204 ? 11.027 -17.357 17.954 1.00 62.28 204 PRO A C 1
ATOM 1562 O O . PRO A 1 204 ? 10.095 -18.116 18.220 1.00 62.28 204 PRO A O 1
ATOM 1565 N N . GLN A 1 205 ? 12.058 -17.700 17.171 1.00 56.91 205 GLN A N 1
ATOM 1566 C CA . GLN A 1 205 ? 12.290 -19.076 16.707 1.00 56.91 205 GLN A CA 1
ATOM 1567 C C . GLN A 1 205 ? 12.928 -19.942 17.788 1.00 56.91 205 GLN A C 1
ATOM 1569 O O . GLN A 1 205 ? 13.786 -19.405 18.527 1.00 56.91 205 GLN A O 1
#